Protein AF-A0AAD6DIN3-F1 (afdb_monomer)

Solvent-accessible surface area (backbone atoms only — not comparable to full-atom values): 12098 Å² total; per-residue (Å²): 135,83,83,85,80,75,77,81,73,78,89,67,77,74,79,76,33,77,61,34,48,48,52,54,51,52,50,54,52,52,51,53,49,54,56,60,67,65,32,68,68,67,54,38,67,78,37,58,67,52,51,73,79,40,43,71,62,51,51,50,50,52,51,51,50,52,52,49,51,53,52,51,53,50,52,54,49,52,49,51,39,57,80,62,43,42,52,60,55,38,38,52,48,52,50,54,52,50,53,52,48,51,52,46,66,75,47,45,96,77,50,73,79,78,79,56,78,89,78,53,51,73,68,54,53,52,47,62,66,45,47,61,60,53,50,53,53,48,54,53,48,52,54,52,49,52,54,49,51,54,50,50,54,50,51,52,51,49,53,52,52,51,51,55,50,51,53,52,51,49,54,49,49,53,50,52,50,52,50,50,53,49,51,53,52,51,50,52,52,50,52,52,53,50,49,57,50,51,50,51,51,52,51,50,52,52,52,54,63,66,73,75,120

pLDDT: mean 86.43, std 13.69, range [42.28, 98.19]

Structure (mmCIF, N/CA/C/O backbone):
data_AF-A0AAD6DIN3-F1
#
_entry.id   AF-A0AAD6DIN3-F1
#
loop_
_atom_site.group_PDB
_atom_site.id
_atom_site.type_symbol
_atom_site.label_atom_id
_atom_site.label_alt_id
_atom_site.label_comp_id
_atom_site.label_asym_id
_atom_site.label_entity_id
_atom_site.label_seq_id
_atom_site.pdbx_PDB_ins_code
_atom_site.Cartn_x
_atom_site.Cartn_y
_atom_site.Cartn_z
_atom_site.occupancy
_atom_site.B_iso_or_equiv
_atom_site.auth_seq_id
_atom_site.auth_comp_id
_atom_site.auth_asym_id
_atom_site.auth_atom_id
_atom_site.pdbx_PDB_model_num
ATOM 1 N N . MET A 1 1 ? -21.250 30.076 -0.824 1.00 47.88 1 MET A N 1
ATOM 2 C CA . MET A 1 1 ? -20.431 28.894 -1.167 1.00 47.88 1 MET A CA 1
ATOM 3 C C . MET A 1 1 ? -18.998 29.218 -0.786 1.00 47.88 1 MET A C 1
ATOM 5 O O . MET A 1 1 ? -18.505 30.220 -1.292 1.00 47.88 1 MET A O 1
ATOM 9 N N . PRO A 1 2 ? -18.367 28.502 0.155 1.00 47.53 2 PRO A N 1
ATOM 10 C CA . PRO A 1 2 ? -16.960 28.734 0.449 1.00 47.53 2 PRO A CA 1
ATOM 11 C C . PRO A 1 2 ? -16.092 28.162 -0.689 1.00 47.53 2 PRO A C 1
ATOM 13 O O . PRO A 1 2 ? -16.481 27.161 -1.296 1.00 47.53 2 PRO A O 1
ATOM 16 N N . PRO A 1 3 ? -14.952 28.793 -1.014 1.00 51.66 3 PRO A N 1
ATOM 17 C CA . PRO A 1 3 ? -14.042 28.292 -2.032 1.00 51.66 3 PRO A CA 1
ATOM 18 C C . PRO A 1 3 ? -13.372 27.001 -1.552 1.00 51.66 3 PRO A C 1
ATOM 20 O O . PRO A 1 3 ? -12.878 26.905 -0.429 1.00 51.66 3 PRO A O 1
ATOM 23 N N . ASN A 1 4 ? -13.399 26.003 -2.429 1.00 45.41 4 ASN A N 1
ATOM 24 C CA . ASN A 1 4 ? -12.832 24.680 -2.242 1.00 45.41 4 ASN A CA 1
ATOM 25 C C . ASN A 1 4 ? -11.297 24.781 -2.212 1.00 45.41 4 ASN A C 1
ATOM 27 O O . ASN A 1 4 ? -10.662 25.007 -3.241 1.00 45.41 4 ASN A O 1
ATOM 31 N N . ASN A 1 5 ? -10.710 24.667 -1.022 1.00 51.75 5 ASN A N 1
ATOM 32 C CA . ASN A 1 5 ? -9.267 24.608 -0.823 1.00 51.75 5 ASN A CA 1
ATOM 33 C C . ASN A 1 5 ? -8.816 23.159 -1.049 1.00 51.75 5 ASN A C 1
ATOM 35 O O . ASN A 1 5 ? -8.835 22.357 -0.118 1.00 51.75 5 ASN A O 1
ATOM 39 N N . HIS A 1 6 ? -8.459 22.802 -2.284 1.00 49.81 6 HIS A N 1
ATOM 40 C CA . HIS A 1 6 ? -7.705 21.573 -2.516 1.00 49.81 6 HIS A CA 1
ATOM 41 C C . HIS A 1 6 ? -6.264 21.811 -2.044 1.00 49.81 6 HIS A C 1
ATOM 43 O O . HIS A 1 6 ? -5.591 22.674 -2.612 1.00 49.81 6 HIS A O 1
ATOM 49 N N . PRO A 1 7 ? -5.772 21.106 -1.007 1.00 52.72 7 PRO A N 1
ATOM 50 C CA . PRO A 1 7 ? -4.361 21.163 -0.678 1.00 52.72 7 PRO A CA 1
ATOM 51 C C . PRO A 1 7 ? -3.577 20.630 -1.878 1.00 52.72 7 PRO A C 1
ATOM 53 O O . PRO A 1 7 ? -3.806 19.513 -2.336 1.00 52.72 7 PRO A O 1
ATOM 56 N N . ASN A 1 8 ? -2.680 21.471 -2.388 1.00 50.16 8 ASN A N 1
ATOM 57 C CA . ASN A 1 8 ? -1.661 21.126 -3.369 1.00 50.16 8 ASN A CA 1
ATOM 58 C C . ASN A 1 8 ? -0.921 19.881 -2.847 1.00 50.16 8 ASN A C 1
ATOM 60 O O . ASN A 1 8 ? -0.136 19.988 -1.902 1.00 50.16 8 ASN A O 1
ATOM 64 N N . GLN A 1 9 ? -1.218 18.696 -3.387 1.00 49.72 9 GLN A N 1
ATOM 65 C CA . GLN A 1 9 ? -0.413 17.516 -3.097 1.00 49.72 9 GLN A CA 1
ATOM 66 C C . GLN A 1 9 ? 0.957 17.752 -3.739 1.00 49.72 9 GLN A C 1
ATOM 68 O O . GLN A 1 9 ? 1.017 18.025 -4.940 1.00 49.72 9 GLN A O 1
ATOM 73 N N . PRO A 1 10 ? 2.061 17.707 -2.978 1.00 45.75 10 PRO A N 1
ATOM 74 C CA . PRO A 1 10 ? 3.373 17.716 -3.592 1.00 45.75 10 PRO A CA 1
ATOM 75 C C . PRO A 1 10 ? 3.478 16.456 -4.454 1.00 45.75 10 PRO A C 1
ATOM 77 O O . PRO A 1 10 ? 3.282 15.348 -3.961 1.00 45.75 10 PRO A O 1
ATOM 80 N N . SER A 1 11 ? 3.77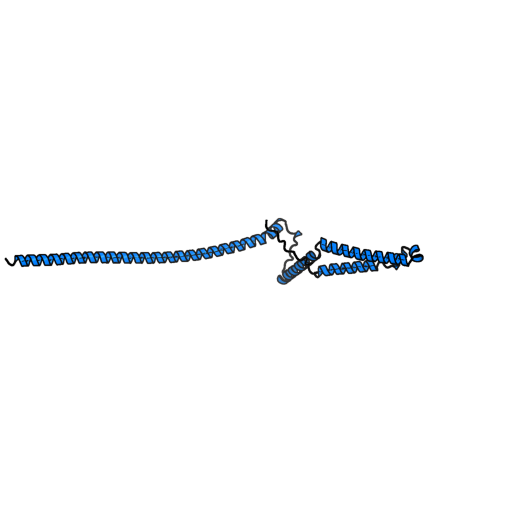4 16.629 -5.739 1.00 49.03 11 SER A N 1
ATOM 81 C CA . SER A 1 11 ? 4.183 15.555 -6.640 1.00 49.03 11 SER A CA 1
ATOM 82 C C . SER A 1 11 ? 5.550 15.037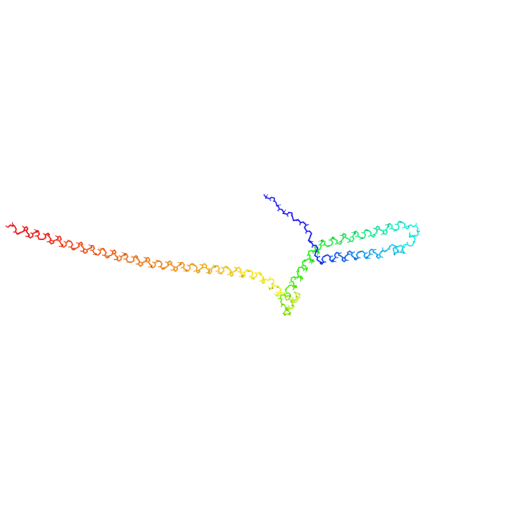 -6.184 1.00 49.03 11 SER A C 1
ATOM 84 O O . SER A 1 11 ? 6.590 15.370 -6.751 1.00 49.03 11 SER A O 1
ATOM 86 N N . THR A 1 12 ? 5.579 14.303 -5.077 1.00 55.78 12 THR A N 1
ATOM 87 C CA . THR A 1 12 ? 6.753 13.555 -4.648 1.00 55.78 12 THR A CA 1
ATOM 88 C C . THR A 1 12 ? 6.765 12.275 -5.450 1.00 55.78 12 THR A C 1
ATOM 90 O O . THR A 1 12 ? 6.093 11.314 -5.082 1.00 55.78 12 THR A O 1
ATOM 93 N N . THR A 1 13 ? 7.513 12.272 -6.551 1.00 61.12 13 THR A N 1
ATOM 94 C CA . THR A 1 13 ? 7.896 11.036 -7.229 1.00 61.12 13 THR A CA 1
ATOM 95 C C . THR A 1 13 ? 8.424 10.080 -6.154 1.00 61.12 13 THR A C 1
ATOM 97 O O . THR A 1 13 ? 9.342 10.467 -5.415 1.00 61.12 13 THR A O 1
ATOM 100 N N . PRO A 1 14 ? 7.816 8.896 -5.966 1.00 68.25 14 PRO A N 1
ATOM 101 C CA . PRO A 1 14 ? 8.237 7.991 -4.911 1.00 68.25 14 PRO A CA 1
ATOM 102 C C . PRO A 1 14 ? 9.714 7.633 -5.119 1.00 68.25 14 PRO A C 1
ATOM 104 O O . PRO A 1 14 ? 10.147 7.445 -6.260 1.00 68.25 14 PRO A O 1
ATOM 107 N N . PRO A 1 15 ? 10.520 7.564 -4.044 1.00 80.88 15 PRO A N 1
ATOM 108 C CA . PRO A 1 15 ? 11.928 7.226 -4.173 1.00 80.88 15 PRO A CA 1
ATOM 109 C C . PRO A 1 15 ? 12.072 5.855 -4.840 1.00 80.88 15 PRO A C 1
ATOM 111 O O . PRO A 1 15 ? 11.318 4.924 -4.548 1.00 80.88 15 PRO A O 1
ATOM 114 N N . LEU A 1 16 ? 13.050 5.729 -5.737 1.00 83.12 16 LEU A N 1
ATOM 115 C CA . LEU A 1 16 ? 13.319 4.479 -6.439 1.00 83.12 16 LEU A CA 1
ATOM 116 C C . LEU A 1 16 ? 13.711 3.380 -5.438 1.00 83.12 16 LEU A C 1
ATOM 118 O O . LEU A 1 16 ? 14.777 3.434 -4.824 1.00 83.12 16 LEU A O 1
ATOM 122 N N . GLY A 1 17 ? 12.865 2.358 -5.296 1.00 89.69 17 GLY A N 1
ATOM 123 C CA . GLY A 1 17 ? 13.198 1.152 -4.545 1.00 89.69 17 GLY A CA 1
ATOM 124 C C . GLY A 1 17 ? 14.234 0.286 -5.267 1.00 89.69 17 GLY A C 1
ATOM 125 O O . GLY A 1 17 ? 14.623 0.568 -6.409 1.00 89.69 17 GLY A O 1
ATOM 126 N N . PRO A 1 18 ? 14.707 -0.797 -4.629 1.00 92.50 18 PRO A N 1
ATOM 127 C CA . PRO A 1 18 ? 15.767 -1.634 -5.183 1.00 92.50 18 PRO A CA 1
ATOM 128 C C . PRO A 1 18 ? 15.348 -2.300 -6.499 1.00 92.50 18 PRO A C 1
ATOM 130 O O . PRO A 1 18 ? 16.156 -2.402 -7.426 1.00 92.50 18 PRO A O 1
ATOM 133 N N . ARG A 1 19 ? 14.082 -2.717 -6.621 1.00 92.81 19 ARG A N 1
ATOM 134 C CA . ARG A 1 19 ? 13.566 -3.325 -7.850 1.00 92.81 19 ARG A CA 1
ATOM 135 C C . ARG A 1 19 ? 13.339 -2.310 -8.966 1.00 92.81 19 ARG A C 1
ATOM 137 O O . ARG A 1 19 ? 13.740 -2.580 -10.096 1.00 92.81 19 ARG A O 1
ATOM 144 N N . ALA A 1 20 ? 12.773 -1.146 -8.649 1.00 93.56 20 ALA A N 1
ATOM 145 C CA . ALA A 1 20 ? 12.606 -0.052 -9.607 1.00 93.56 20 ALA A CA 1
ATOM 146 C C . ALA A 1 20 ? 13.969 0.428 -10.141 1.00 93.56 20 ALA A C 1
ATOM 148 O O . ALA A 1 20 ? 14.177 0.498 -11.348 1.00 93.56 20 ALA A O 1
ATOM 149 N N . SER A 1 21 ? 14.958 0.606 -9.261 1.00 94.12 21 SER A N 1
ATOM 150 C CA . SER A 1 21 ? 16.336 0.947 -9.651 1.00 94.12 21 SER A CA 1
ATOM 151 C C . SER A 1 21 ? 16.940 -0.073 -10.613 1.00 94.12 21 SER A C 1
ATOM 153 O O . SER A 1 21 ? 17.596 0.279 -11.593 1.00 94.12 21 SER A O 1
ATOM 155 N N . ARG A 1 22 ? 16.700 -1.363 -10.357 1.00 95.19 22 ARG A N 1
ATOM 156 C CA . ARG A 1 22 ? 17.193 -2.437 -11.219 1.00 95.19 22 ARG A CA 1
ATOM 157 C C . ARG A 1 22 ? 16.494 -2.462 -12.577 1.00 95.19 22 ARG A C 1
ATOM 159 O O . ARG A 1 22 ? 17.150 -2.788 -13.563 1.00 95.19 22 ARG A O 1
ATOM 166 N N . LEU A 1 23 ? 15.208 -2.114 -12.646 1.00 95.19 23 LEU A N 1
ATOM 167 C CA . LEU A 1 23 ? 14.487 -1.973 -13.912 1.00 95.19 23 LEU A CA 1
ATOM 168 C C . LEU A 1 23 ? 15.134 -0.893 -14.790 1.00 95.19 23 LEU A C 1
ATOM 170 O O . LEU A 1 23 ? 15.503 -1.191 -15.926 1.00 95.19 23 LEU A O 1
ATOM 174 N N . HIS A 1 24 ? 15.353 0.307 -14.239 1.00 94.56 24 HIS A N 1
ATOM 175 C CA . HIS A 1 24 ? 16.025 1.404 -14.949 1.00 94.56 24 HIS A CA 1
ATOM 176 C C . HIS A 1 24 ? 17.431 0.988 -15.401 1.00 94.56 24 HIS A C 1
ATOM 178 O O . HIS A 1 24 ? 17.782 1.127 -16.570 1.00 94.56 24 HIS A O 1
ATOM 184 N N . GLN A 1 25 ? 18.212 0.370 -14.509 1.00 96.12 25 GLN A N 1
ATOM 185 C CA . GLN A 1 25 ? 19.564 -0.089 -14.831 1.00 96.12 25 GLN A CA 1
ATOM 186 C C . GLN A 1 25 ? 19.587 -1.099 -15.990 1.00 96.12 25 GLN A C 1
ATOM 188 O O . GLN A 1 25 ? 20.438 -1.014 -16.878 1.00 96.12 25 GLN A O 1
ATOM 193 N N . VAL A 1 26 ? 18.685 -2.084 -15.984 1.00 97.25 26 VAL A N 1
ATOM 194 C CA . VAL A 1 26 ? 18.614 -3.096 -17.048 1.00 97.25 26 VAL A CA 1
ATOM 195 C C . VAL A 1 26 ? 18.201 -2.456 -18.371 1.00 97.25 26 VAL A C 1
ATOM 197 O O . VAL A 1 26 ? 18.774 -2.800 -19.407 1.00 97.25 26 VAL A O 1
ATOM 200 N N . PHE A 1 27 ? 17.260 -1.512 -18.341 1.00 96.44 27 PHE A N 1
ATOM 201 C CA . PHE A 1 27 ? 16.837 -0.773 -19.525 1.00 96.44 27 PHE A CA 1
ATOM 202 C C . PHE A 1 27 ? 17.988 0.039 -20.133 1.00 96.44 27 PHE A C 1
ATOM 204 O O . PHE A 1 27 ? 18.299 -0.130 -21.313 1.00 96.44 27 PHE A O 1
ATOM 211 N N . GLU A 1 28 ? 18.691 0.840 -19.329 1.00 95.94 28 GLU A N 1
ATOM 212 C CA . GLU A 1 28 ? 19.841 1.628 -19.785 1.00 95.94 28 GLU A CA 1
ATOM 213 C C . GLU A 1 28 ? 20.939 0.745 -20.389 1.00 95.94 28 GLU A C 1
ATOM 215 O O . GLU A 1 28 ? 21.474 1.037 -21.462 1.00 95.94 28 GLU A O 1
ATOM 220 N N . GLN A 1 29 ? 21.256 -0.376 -19.733 1.00 96.81 29 GLN A N 1
ATOM 221 C CA . GLN A 1 29 ? 22.249 -1.326 -20.232 1.00 96.81 29 GLN A CA 1
ATOM 222 C C . GLN A 1 29 ? 21.817 -1.971 -21.553 1.00 96.81 29 GLN A C 1
ATOM 224 O O . GLN A 1 29 ? 22.641 -2.130 -22.459 1.00 96.81 29 GLN A O 1
ATOM 229 N N . ALA A 1 30 ? 20.541 -2.341 -21.681 1.00 96.94 30 ALA A N 1
ATOM 230 C CA . ALA A 1 30 ? 19.996 -2.911 -22.906 1.00 96.94 30 ALA A CA 1
ATOM 231 C C . ALA A 1 30 ? 20.015 -1.893 -24.056 1.00 96.94 30 ALA A C 1
ATOM 233 O O . ALA A 1 30 ? 20.461 -2.225 -25.157 1.00 96.94 30 ALA A O 1
ATOM 234 N N . LEU A 1 31 ? 19.614 -0.646 -23.796 1.00 95.44 31 LEU A N 1
ATOM 235 C CA . LEU A 1 31 ? 19.635 0.437 -24.777 1.00 95.44 31 LEU A CA 1
ATOM 236 C C . LEU A 1 31 ? 21.065 0.727 -25.247 1.00 95.44 31 LEU A C 1
ATOM 238 O O . LEU A 1 31 ? 21.339 0.706 -26.449 1.00 95.44 31 LEU A O 1
ATOM 242 N N . ALA A 1 32 ? 22.008 0.883 -24.315 1.00 93.94 32 ALA A N 1
ATOM 243 C CA . ALA A 1 32 ? 23.417 1.102 -24.634 1.00 93.94 32 ALA A CA 1
ATOM 244 C C . ALA A 1 32 ? 24.005 -0.046 -25.471 1.00 93.94 32 ALA A C 1
ATOM 246 O O . ALA A 1 32 ? 24.776 0.180 -26.409 1.00 93.94 32 ALA A O 1
ATOM 247 N N . ARG A 1 33 ? 23.627 -1.296 -25.172 1.00 95.00 33 ARG A N 1
ATOM 248 C CA . ARG A 1 33 ? 24.076 -2.466 -25.936 1.00 95.00 33 ARG A CA 1
ATOM 249 C C . ARG A 1 33 ? 23.507 -2.484 -27.354 1.00 95.00 33 ARG A C 1
ATOM 251 O O . ARG A 1 33 ? 24.249 -2.799 -28.284 1.00 95.00 33 ARG A O 1
ATOM 258 N N . THR A 1 34 ? 22.240 -2.116 -27.519 1.00 92.50 34 THR A N 1
ATOM 259 C CA . THR A 1 34 ? 21.576 -2.006 -28.826 1.00 92.50 34 THR A CA 1
ATOM 260 C C . THR A 1 34 ? 22.229 -0.928 -29.689 1.00 92.50 34 THR A C 1
ATOM 262 O O . THR A 1 34 ? 22.605 -1.197 -30.831 1.00 92.50 34 THR A O 1
ATOM 265 N N . LEU A 1 35 ? 22.470 0.259 -29.127 1.00 91.25 35 LEU A N 1
ATOM 266 C CA . LEU A 1 35 ? 23.153 1.351 -29.829 1.00 91.25 35 LEU A CA 1
ATOM 267 C C . LEU A 1 35 ? 24.586 0.967 -30.219 1.00 91.25 35 LEU A C 1
ATOM 269 O O . LEU A 1 35 ? 25.026 1.244 -31.333 1.00 91.25 35 LEU A O 1
ATOM 273 N N . LYS A 1 36 ? 25.303 0.252 -29.342 1.00 89.56 36 LYS A N 1
ATOM 274 C CA . LYS A 1 36 ? 26.655 -0.248 -29.632 1.00 89.56 36 LYS A CA 1
ATOM 275 C C . LYS A 1 36 ? 26.678 -1.296 -30.749 1.00 89.56 36 LYS A C 1
ATOM 277 O O . LYS A 1 36 ? 27.634 -1.334 -31.523 1.00 89.56 36 LYS A O 1
ATOM 282 N N . ALA A 1 37 ? 25.660 -2.154 -30.835 1.00 89.00 37 ALA A N 1
ATOM 283 C CA . ALA A 1 37 ? 25.541 -3.144 -31.906 1.00 89.00 37 ALA A CA 1
ATOM 284 C C . ALA A 1 37 ? 25.337 -2.477 -33.280 1.00 89.00 37 ALA A C 1
ATOM 286 O O . ALA A 1 37 ? 25.881 -2.948 -34.287 1.00 89.00 37 ALA A O 1
ATOM 287 N N . ASN A 1 38 ? 24.640 -1.337 -33.311 1.00 86.88 38 ASN A N 1
ATOM 288 C CA . ASN A 1 38 ? 24.513 -0.479 -34.487 1.00 86.88 38 ASN A CA 1
ATOM 289 C C . ASN A 1 38 ? 25.766 0.393 -34.700 1.00 86.88 38 ASN A C 1
ATOM 291 O O . ASN A 1 38 ? 25.717 1.626 -34.679 1.00 86.88 38 ASN A O 1
ATOM 295 N N . SER A 1 39 ? 26.920 -0.254 -34.879 1.00 87.81 39 SER A N 1
ATOM 296 C CA . SER A 1 39 ? 28.174 0.439 -35.180 1.00 87.81 39 SER A CA 1
ATOM 297 C C . SER A 1 39 ? 28.144 1.068 -36.575 1.00 87.81 39 SER A C 1
ATOM 299 O O . SER A 1 39 ? 27.558 0.512 -37.505 1.00 87.81 39 SER A O 1
ATOM 301 N N . TYR A 1 40 ? 28.849 2.189 -36.753 1.00 88.69 40 TYR A N 1
ATOM 302 C CA . TYR A 1 40 ? 28.961 2.839 -38.062 1.00 88.69 40 TYR A CA 1
ATOM 303 C C . TYR A 1 40 ? 29.503 1.893 -39.149 1.00 88.69 40 TYR A C 1
ATOM 305 O O . TYR A 1 40 ? 29.053 1.949 -40.286 1.00 88.69 40 TYR A O 1
ATOM 313 N N . SER A 1 41 ? 30.407 0.969 -38.800 1.00 88.56 41 SER A N 1
ATOM 314 C CA . SER A 1 41 ? 30.929 -0.045 -39.730 1.00 88.56 41 SER A CA 1
ATOM 315 C C . SER A 1 41 ? 29.827 -0.978 -40.255 1.00 88.56 41 SER A C 1
ATOM 317 O O . SER A 1 41 ? 29.730 -1.214 -41.460 1.00 88.56 41 SER A O 1
ATOM 319 N N . ASN A 1 42 ? 28.950 -1.453 -39.361 1.00 87.62 42 ASN A N 1
ATOM 320 C CA . ASN A 1 42 ? 27.803 -2.289 -39.729 1.00 87.62 42 ASN A CA 1
ATOM 321 C C . ASN A 1 42 ? 26.767 -1.504 -40.543 1.00 87.62 42 ASN A C 1
ATOM 323 O O . ASN A 1 42 ? 26.143 -2.056 -41.440 1.00 87.62 42 ASN A O 1
ATOM 327 N N . PHE A 1 43 ? 26.588 -0.216 -40.248 1.00 89.00 43 PHE A N 1
ATOM 328 C CA . PHE A 1 43 ? 25.667 0.642 -40.986 1.00 89.00 43 PHE A CA 1
ATOM 329 C C . PHE A 1 43 ? 26.192 0.966 -42.394 1.00 89.00 43 PHE A C 1
ATOM 331 O O . PHE A 1 43 ? 25.471 0.837 -43.380 1.00 89.00 43 PHE A O 1
ATOM 338 N N . ALA A 1 44 ? 27.468 1.335 -42.512 1.00 90.44 44 ALA A N 1
ATOM 339 C CA . ALA A 1 44 ? 28.093 1.701 -43.778 1.00 90.44 44 ALA A CA 1
ATOM 340 C C . ALA A 1 44 ? 28.234 0.513 -44.744 1.00 90.44 44 ALA A C 1
ATOM 342 O O . ALA A 1 44 ? 28.162 0.709 -45.957 1.00 90.44 44 ALA A O 1
ATOM 343 N N . SER A 1 45 ? 28.389 -0.717 -44.239 1.00 90.75 45 SER A N 1
ATOM 344 C CA . SER A 1 45 ? 28.457 -1.920 -45.082 1.00 90.75 45 SER A CA 1
ATOM 345 C C . SER A 1 45 ? 27.145 -2.202 -45.829 1.00 90.75 45 SER A C 1
ATOM 347 O O . SER A 1 45 ? 27.183 -2.694 -46.957 1.00 90.75 45 SER A O 1
ATOM 349 N N . CYS A 1 46 ? 26.001 -1.811 -45.260 1.00 90.19 46 CYS A N 1
ATOM 350 C CA . CYS A 1 46 ? 24.687 -1.881 -45.906 1.00 90.19 46 CYS A CA 1
ATOM 351 C C . CYS A 1 46 ? 24.484 -0.799 -46.984 1.00 90.19 46 CYS A C 1
ATOM 353 O O . CYS A 1 46 ? 23.626 -0.951 -47.852 1.00 90.19 46 CYS A O 1
ATOM 355 N N . PHE A 1 47 ? 25.284 0.275 -46.965 1.00 91.00 47 PHE A N 1
ATOM 356 C CA . PHE A 1 47 ? 25.200 1.402 -47.902 1.00 91.00 47 PHE A CA 1
ATOM 357 C C . PHE A 1 47 ? 26.556 1.680 -48.581 1.00 91.00 47 PHE A C 1
ATOM 359 O O . PHE A 1 47 ? 27.142 2.753 -48.397 1.00 91.00 47 PHE A O 1
ATOM 366 N N . PRO A 1 48 ? 27.063 0.754 -49.420 1.00 89.94 48 PRO A N 1
ATOM 367 C CA . PRO A 1 48 ? 28.419 0.836 -49.967 1.00 89.94 48 PRO A CA 1
ATOM 368 C C . PRO A 1 48 ? 28.639 2.032 -50.908 1.00 89.94 48 PRO A C 1
ATOM 370 O O . PRO A 1 48 ? 29.731 2.600 -50.940 1.00 89.94 48 PRO A O 1
ATOM 373 N N . THR A 1 49 ? 27.617 2.444 -51.667 1.00 90.44 49 THR A N 1
ATOM 374 C CA . THR A 1 49 ? 27.717 3.575 -52.607 1.00 90.44 49 THR A CA 1
ATOM 375 C C . THR A 1 49 ? 27.784 4.925 -51.870 1.00 90.44 49 THR A C 1
ATOM 377 O O . THR A 1 49 ? 28.747 5.664 -52.093 1.00 90.44 49 THR A O 1
ATOM 380 N N . PRO A 1 50 ? 26.866 5.254 -50.932 1.00 88.75 50 PRO A N 1
ATOM 381 C CA . PRO A 1 50 ? 27.001 6.450 -50.093 1.00 88.75 50 PRO A CA 1
ATOM 382 C C . PRO A 1 50 ? 28.268 6.464 -49.233 1.00 88.75 50 PRO A C 1
ATOM 384 O O . PRO A 1 50 ? 28.895 7.512 -49.107 1.00 88.75 50 PRO A O 1
ATOM 387 N N . ALA A 1 51 ? 28.689 5.314 -48.696 1.00 89.31 51 ALA A N 1
ATOM 388 C CA . ALA A 1 51 ? 29.893 5.220 -47.869 1.00 89.31 51 ALA A CA 1
ATOM 389 C C . ALA A 1 51 ? 31.174 5.616 -48.627 1.00 89.31 51 ALA A C 1
ATOM 391 O O . ALA A 1 51 ? 32.110 6.135 -48.022 1.00 89.31 51 ALA A O 1
ATOM 392 N N . ARG A 1 52 ? 31.217 5.404 -49.950 1.00 89.12 52 ARG A N 1
ATOM 393 C CA . ARG A 1 52 ? 32.351 5.797 -50.804 1.00 89.12 52 ARG A CA 1
ATOM 394 C C . ARG A 1 52 ? 32.303 7.255 -51.241 1.00 89.12 52 ARG A C 1
ATOM 396 O O . ARG A 1 52 ? 33.342 7.905 -51.285 1.00 89.12 52 ARG A O 1
ATOM 403 N N . HIS A 1 53 ? 31.123 7.750 -51.608 1.00 89.75 53 HIS A N 1
ATOM 404 C CA . HIS A 1 53 ? 30.996 9.059 -52.253 1.00 89.75 53 HIS A CA 1
ATOM 405 C C . HIS A 1 53 ? 30.684 10.196 -51.279 1.00 89.75 53 HIS A C 1
ATOM 407 O O . HIS A 1 53 ? 31.056 11.335 -51.547 1.00 89.75 53 HIS A O 1
ATOM 413 N N . VAL A 1 54 ? 30.017 9.907 -50.156 1.00 91.19 54 VAL A N 1
ATOM 414 C CA . VAL A 1 54 ? 29.588 10.920 -49.180 1.00 91.19 54 VAL A CA 1
ATOM 415 C C . VAL A 1 54 ? 29.688 10.398 -47.728 1.00 91.19 54 VAL A C 1
ATOM 417 O O . VAL A 1 54 ? 28.688 10.368 -47.004 1.00 91.19 54 VAL A O 1
ATOM 420 N N . PRO A 1 55 ? 30.886 9.995 -47.252 1.00 89.31 55 PRO A N 1
ATOM 421 C CA . PRO A 1 55 ? 31.050 9.387 -45.927 1.00 89.31 55 PRO A CA 1
ATOM 422 C C . PRO A 1 55 ? 30.648 10.324 -44.778 1.00 89.31 55 PRO A C 1
ATOM 424 O O . PRO A 1 55 ? 30.021 9.882 -43.822 1.00 89.31 55 PRO A O 1
ATOM 427 N N . ALA A 1 56 ? 30.935 11.625 -44.889 1.00 89.94 56 ALA A N 1
ATOM 428 C CA . ALA A 1 56 ? 30.612 12.599 -43.845 1.00 89.94 56 ALA A CA 1
ATOM 429 C C . ALA A 1 56 ? 29.094 12.772 -43.643 1.00 89.94 56 ALA A C 1
ATOM 431 O O . ALA A 1 56 ? 28.614 12.840 -42.513 1.00 89.94 56 ALA A O 1
ATOM 432 N N . SER A 1 57 ? 28.313 12.810 -44.729 1.00 91.06 57 SER A N 1
ATOM 433 C CA . SER A 1 57 ? 26.851 12.896 -44.631 1.00 91.06 57 SER A CA 1
ATOM 434 C C . SER A 1 57 ? 26.246 11.600 -44.099 1.00 91.06 57 SER A C 1
ATOM 436 O O . SER A 1 57 ? 25.319 11.660 -43.296 1.00 91.06 57 SER A O 1
ATOM 438 N N . LEU A 1 58 ? 26.781 10.439 -44.495 1.00 91.56 58 LEU A N 1
ATOM 439 C CA . LEU A 1 58 ? 26.321 9.144 -43.992 1.00 91.56 58 LEU A CA 1
ATOM 440 C C . LEU A 1 58 ? 26.594 8.989 -42.489 1.00 91.56 58 LEU A C 1
ATOM 442 O O . LEU A 1 58 ? 25.724 8.529 -41.751 1.00 91.56 58 LEU A O 1
ATOM 446 N N . GLU A 1 59 ? 27.771 9.414 -42.025 1.00 91.31 59 GLU A N 1
ATOM 447 C CA . GLU A 1 59 ? 28.116 9.421 -40.602 1.00 91.31 59 GLU A CA 1
ATOM 448 C C . GLU A 1 59 ? 27.201 10.354 -39.801 1.00 91.31 59 GLU A C 1
ATOM 450 O O . GLU A 1 59 ? 26.721 9.977 -38.731 1.00 91.31 59 GLU A O 1
ATOM 455 N N . ASN A 1 60 ? 26.886 11.536 -40.339 1.00 93.12 60 ASN A N 1
ATOM 456 C CA . ASN A 1 60 ? 25.938 12.452 -39.710 1.00 93.12 60 ASN A CA 1
ATOM 457 C C . ASN A 1 60 ? 24.534 11.843 -39.596 1.00 93.12 60 ASN A C 1
ATOM 459 O O . ASN A 1 60 ? 23.923 11.945 -38.534 1.00 93.12 60 ASN A O 1
ATOM 463 N N . VAL A 1 61 ? 24.039 11.174 -40.643 1.00 93.25 61 VAL A N 1
ATOM 464 C CA . VAL A 1 61 ? 22.739 10.480 -40.611 1.00 93.25 61 VAL A CA 1
ATOM 465 C C . VAL A 1 61 ? 22.742 9.363 -39.567 1.00 93.25 61 VAL A C 1
ATOM 467 O O . VAL A 1 61 ? 21.813 9.277 -38.770 1.00 93.25 61 VAL A O 1
ATOM 470 N N . TRP A 1 62 ? 23.796 8.544 -39.518 1.00 93.44 62 TRP A N 1
ATOM 471 C CA . TRP A 1 62 ? 23.930 7.482 -38.517 1.00 93.44 62 TRP A CA 1
ATOM 472 C C . TRP A 1 62 ? 23.934 8.036 -37.083 1.00 93.44 62 TRP A C 1
ATOM 474 O O . TRP A 1 62 ? 23.209 7.528 -36.226 1.00 93.44 62 TRP A O 1
ATOM 484 N N . ARG A 1 63 ? 24.689 9.114 -36.820 1.00 93.38 63 ARG A N 1
ATOM 485 C CA . ARG A 1 63 ? 24.704 9.774 -35.502 1.00 93.38 63 ARG A CA 1
ATOM 486 C C . ARG A 1 63 ? 23.334 10.333 -35.131 1.00 93.38 63 ARG A C 1
ATOM 488 O O . ARG A 1 63 ? 22.901 10.138 -34.001 1.00 93.38 63 ARG A O 1
ATOM 495 N N . GLN A 1 64 ? 22.655 11.003 -36.062 1.00 94.56 64 GLN A N 1
ATOM 496 C CA . GLN A 1 64 ? 21.318 11.557 -35.830 1.00 94.56 64 GLN A CA 1
ATOM 497 C C . GLN A 1 64 ? 20.290 10.459 -35.551 1.00 94.56 64 GLN A C 1
ATOM 499 O O . GLN A 1 64 ? 19.491 10.603 -34.631 1.00 94.56 64 GLN A O 1
ATOM 504 N N . LEU A 1 65 ? 20.341 9.353 -36.297 1.00 93.12 65 LEU A N 1
ATOM 505 C CA . LEU A 1 65 ? 19.474 8.199 -36.086 1.00 93.12 65 LEU A CA 1
ATOM 506 C C . LEU A 1 65 ? 19.690 7.591 -34.696 1.00 93.12 65 LEU A C 1
ATOM 508 O O . LEU A 1 65 ? 18.724 7.400 -33.965 1.00 93.12 65 LEU A O 1
ATOM 512 N N . ASN A 1 66 ? 20.943 7.327 -34.312 1.00 93.38 66 ASN A N 1
ATOM 513 C CA . ASN A 1 66 ? 21.248 6.761 -32.998 1.00 93.38 66 ASN A CA 1
ATOM 514 C C . ASN A 1 66 ? 20.868 7.715 -31.858 1.00 93.38 66 ASN A C 1
ATOM 516 O O . ASN A 1 66 ? 20.297 7.265 -30.871 1.00 93.38 66 ASN A O 1
ATOM 520 N N . ALA A 1 67 ? 21.125 9.018 -32.009 1.00 94.12 67 ALA A N 1
ATOM 521 C CA . ALA A 1 67 ? 20.738 10.019 -31.018 1.00 94.12 67 ALA A CA 1
ATOM 522 C C . ALA A 1 67 ? 19.213 10.102 -30.857 1.00 94.12 67 ALA A C 1
ATOM 524 O O . ALA A 1 67 ? 18.718 10.116 -29.735 1.00 94.12 67 ALA A O 1
ATOM 525 N N . LYS A 1 68 ? 18.462 10.104 -31.966 1.00 95.31 68 LYS A N 1
ATOM 526 C CA . LYS A 1 68 ? 16.995 10.129 -31.918 1.00 95.31 68 LYS A CA 1
ATOM 527 C C . LYS A 1 68 ? 16.408 8.841 -31.367 1.00 95.31 68 LYS A C 1
ATOM 529 O O . LYS A 1 68 ? 15.479 8.906 -30.577 1.00 95.31 68 LYS A O 1
ATOM 534 N N . LEU A 1 69 ? 16.969 7.689 -31.727 1.00 94.50 69 LEU A N 1
ATOM 535 C CA . LEU A 1 69 ? 16.558 6.412 -31.155 1.00 94.50 69 LEU A CA 1
ATOM 536 C C . LEU A 1 69 ? 16.787 6.381 -29.639 1.00 94.50 69 LEU A C 1
ATOM 538 O O . LEU A 1 69 ? 15.912 5.929 -28.912 1.00 94.50 69 LEU A O 1
ATOM 542 N N . GLU A 1 70 ? 17.938 6.864 -29.165 1.00 95.56 70 GLU A N 1
ATOM 543 C CA . GLU A 1 70 ? 18.237 6.941 -27.733 1.00 95.56 70 GLU A CA 1
ATOM 544 C C . GLU A 1 70 ? 17.269 7.871 -26.994 1.00 95.56 70 GLU A C 1
ATOM 546 O O . GLU A 1 70 ? 16.716 7.489 -25.965 1.00 95.56 70 GLU A O 1
ATOM 551 N N . GLU A 1 71 ? 17.060 9.077 -27.525 1.00 96.44 71 GLU A N 1
ATOM 552 C CA . GLU A 1 71 ? 16.170 10.089 -26.952 1.00 96.44 71 GLU A CA 1
ATOM 553 C C . GLU A 1 71 ? 14.723 9.589 -26.892 1.00 96.44 71 GLU A C 1
ATOM 555 O O . GLU A 1 71 ? 14.121 9.596 -25.821 1.00 96.44 71 GLU A O 1
ATOM 560 N N . SER A 1 72 ? 14.192 9.088 -28.012 1.00 96.38 72 SER A N 1
ATOM 561 C CA . SER A 1 72 ? 12.834 8.547 -28.074 1.00 96.38 72 SER A CA 1
ATOM 562 C C . SER A 1 72 ? 12.671 7.329 -27.172 1.00 96.38 72 SER A C 1
ATOM 564 O O . SER A 1 72 ? 11.710 7.268 -26.422 1.00 96.38 72 SER A O 1
ATOM 566 N N . ALA A 1 73 ? 13.615 6.382 -27.170 1.00 95.50 73 ALA A N 1
ATOM 567 C CA . ALA A 1 73 ? 13.500 5.200 -26.318 1.00 95.50 73 ALA A CA 1
ATOM 568 C C . ALA A 1 73 ? 13.473 5.555 -24.824 1.00 95.50 73 ALA A C 1
ATOM 570 O O . ALA A 1 73 ? 12.711 4.949 -24.076 1.00 95.50 73 ALA A O 1
ATOM 571 N N . LYS A 1 74 ? 14.284 6.527 -24.384 1.00 95.94 74 LYS A N 1
ATOM 572 C CA . LYS A 1 74 ? 14.264 6.996 -22.991 1.00 95.94 74 LYS A CA 1
ATOM 573 C C . LYS A 1 74 ? 12.967 7.726 -22.657 1.00 95.94 74 LYS A C 1
ATOM 575 O O . LYS A 1 74 ? 12.401 7.452 -21.610 1.00 95.94 74 LYS A O 1
ATOM 580 N N . ALA A 1 75 ? 12.497 8.610 -23.536 1.00 96.69 75 ALA A N 1
ATOM 581 C CA . ALA A 1 75 ? 11.255 9.348 -23.317 1.00 96.69 75 ALA A CA 1
ATOM 582 C C . ALA A 1 75 ? 10.049 8.404 -23.184 1.00 96.69 75 ALA A C 1
ATOM 584 O O . ALA A 1 75 ? 9.324 8.483 -22.201 1.00 96.69 75 ALA A O 1
ATOM 585 N N . GLU A 1 76 ? 9.904 7.458 -24.113 1.00 97.00 76 GLU A N 1
ATOM 586 C CA . GLU A 1 76 ? 8.820 6.466 -24.091 1.00 97.00 76 GLU A CA 1
ATOM 587 C C . GLU A 1 76 ? 8.916 5.542 -22.870 1.00 97.00 76 GLU A C 1
ATOM 589 O O . GLU A 1 76 ? 7.906 5.146 -22.298 1.00 97.00 76 GLU A O 1
ATOM 594 N N . PHE A 1 77 ? 10.133 5.183 -22.445 1.00 96.62 77 PHE A N 1
ATOM 595 C CA . PHE A 1 77 ? 10.317 4.382 -21.237 1.00 96.62 77 PHE A CA 1
ATOM 596 C C . PHE A 1 77 ? 9.842 5.123 -19.986 1.00 96.62 77 PHE A C 1
ATOM 598 O O . PHE A 1 77 ? 9.093 4.544 -19.203 1.00 96.62 77 PHE A O 1
ATOM 605 N N . GLU A 1 78 ? 10.247 6.382 -19.809 1.00 95.12 78 GLU A N 1
ATOM 606 C CA . GLU A 1 78 ? 9.808 7.188 -18.666 1.00 95.12 78 GLU A CA 1
ATOM 607 C C . GLU A 1 78 ? 8.291 7.422 -18.701 1.00 95.12 78 GLU A C 1
ATOM 609 O O . GLU A 1 78 ? 7.634 7.265 -17.675 1.00 95.12 78 GLU A O 1
ATOM 614 N N . GLU A 1 79 ? 7.714 7.678 -19.880 1.00 96.44 79 GLU A N 1
ATOM 615 C CA . GLU A 1 79 ? 6.261 7.796 -20.050 1.00 96.44 79 GLU A CA 1
ATOM 616 C C . GLU A 1 79 ? 5.534 6.513 -19.629 1.00 96.44 79 GLU A C 1
ATOM 618 O O . GLU A 1 79 ? 4.589 6.573 -18.850 1.00 96.44 79 GLU A O 1
ATOM 623 N N . ILE A 1 80 ? 5.998 5.336 -20.062 1.00 95.88 80 ILE A N 1
ATOM 624 C CA . ILE A 1 80 ? 5.395 4.052 -19.667 1.00 95.88 80 ILE A CA 1
ATOM 625 C C . ILE A 1 80 ? 5.543 3.805 -18.161 1.00 95.88 80 ILE A C 1
ATOM 627 O O . ILE A 1 80 ? 4.629 3.268 -17.529 1.00 95.88 80 ILE A O 1
ATOM 631 N N . VAL A 1 81 ? 6.698 4.142 -17.581 1.00 94.88 81 VAL A N 1
ATOM 632 C CA . VAL A 1 81 ? 6.953 3.986 -16.141 1.00 94.88 81 VAL A CA 1
ATOM 633 C C . VAL A 1 81 ? 6.007 4.867 -15.325 1.00 94.88 81 VAL A C 1
ATOM 635 O O . VAL A 1 81 ? 5.496 4.401 -14.304 1.00 94.88 81 VAL A O 1
ATOM 638 N N . GLU A 1 82 ? 5.742 6.089 -15.787 1.00 93.81 82 GLU A N 1
ATOM 639 C CA . GLU A 1 82 ? 4.796 7.020 -15.173 1.00 93.81 82 GLU A CA 1
ATOM 640 C C . GLU A 1 82 ? 3.338 6.577 -15.383 1.00 93.81 82 GLU A C 1
ATOM 642 O O . GLU A 1 82 ? 2.606 6.419 -14.410 1.00 93.81 82 GLU A O 1
ATOM 647 N N . GLU A 1 83 ? 2.928 6.274 -16.619 1.00 95.38 83 GLU A N 1
ATOM 648 C CA . GLU A 1 83 ? 1.557 5.872 -16.984 1.00 95.38 83 GLU A CA 1
ATOM 649 C C . GLU A 1 83 ? 1.103 4.591 -16.263 1.00 95.38 83 GLU A C 1
ATOM 651 O O . GLU A 1 83 ? -0.088 4.360 -16.045 1.00 95.38 83 GLU A O 1
ATOM 656 N N . ARG A 1 84 ? 2.048 3.709 -15.927 1.00 94.56 84 ARG A N 1
ATOM 657 C CA . ARG A 1 84 ? 1.785 2.448 -15.218 1.00 94.56 84 ARG A CA 1
ATOM 658 C C . ARG A 1 84 ? 2.082 2.523 -13.726 1.00 94.56 84 ARG A C 1
ATOM 660 O O . ARG A 1 84 ? 2.027 1.477 -13.085 1.00 94.56 84 ARG A O 1
ATOM 667 N N . GLU A 1 85 ? 2.467 3.691 -13.206 1.00 93.31 85 GLU A N 1
ATOM 668 C CA . GLU A 1 85 ? 2.867 3.881 -11.805 1.00 93.31 85 GLU A CA 1
ATOM 669 C C . GLU A 1 85 ? 3.876 2.804 -11.350 1.00 93.31 85 GLU A C 1
ATOM 671 O O . GLU A 1 85 ? 3.851 2.284 -10.231 1.00 93.31 85 GLU A O 1
ATOM 676 N N . ALA A 1 86 ? 4.782 2.413 -12.255 1.00 94.12 86 ALA A N 1
ATOM 677 C CA . ALA A 1 86 ? 5.566 1.192 -12.100 1.00 94.12 86 ALA A CA 1
ATOM 678 C C . ALA A 1 86 ? 6.490 1.261 -10.878 1.00 94.12 86 ALA A C 1
ATOM 680 O O . ALA A 1 86 ? 6.705 0.255 -10.203 1.00 94.12 86 ALA A O 1
ATOM 681 N N . VAL A 1 87 ? 7.013 2.448 -10.558 1.00 93.62 87 VAL A N 1
ATOM 682 C CA . VAL A 1 87 ? 7.845 2.661 -9.366 1.00 93.62 87 VAL A CA 1
ATOM 683 C C . VAL A 1 87 ? 7.054 2.373 -8.092 1.00 93.62 87 VAL A C 1
ATOM 685 O O . VAL A 1 87 ? 7.556 1.668 -7.217 1.00 93.62 87 VAL A O 1
ATOM 688 N N . GLU A 1 88 ? 5.815 2.856 -7.995 1.00 92.75 88 GLU A N 1
ATOM 689 C CA . GLU A 1 88 ? 4.961 2.629 -6.828 1.00 92.75 88 GLU A CA 1
ATOM 690 C C . GLU A 1 88 ? 4.659 1.140 -6.655 1.00 92.75 88 GLU A C 1
ATOM 692 O O . GLU A 1 88 ? 4.911 0.573 -5.592 1.00 92.75 88 GLU A O 1
ATOM 697 N N . HIS A 1 89 ? 4.212 0.473 -7.719 1.00 94.69 89 HIS A N 1
ATOM 698 C CA . HIS A 1 89 ? 3.884 -0.949 -7.664 1.00 94.69 89 HIS A CA 1
ATOM 699 C C . HIS A 1 89 ? 5.094 -1.839 -7.356 1.00 94.69 89 HIS A C 1
ATOM 701 O O . HIS A 1 89 ? 4.971 -2.824 -6.625 1.00 94.69 89 HIS A O 1
ATOM 707 N N . LEU A 1 90 ? 6.279 -1.513 -7.883 1.00 94.62 90 LEU A N 1
ATOM 708 C CA . LEU A 1 90 ? 7.502 -2.262 -7.581 1.00 94.62 90 LEU A CA 1
ATOM 709 C C . LEU A 1 90 ? 7.964 -2.033 -6.137 1.00 94.62 90 LEU A C 1
ATOM 711 O O . LEU A 1 90 ? 8.430 -2.980 -5.502 1.00 94.62 90 LEU A O 1
ATOM 715 N N . ASN A 1 91 ? 7.801 -0.818 -5.612 1.00 93.81 91 ASN A N 1
ATOM 716 C CA . ASN A 1 91 ? 8.093 -0.504 -4.216 1.00 93.81 91 ASN A CA 1
ATOM 717 C C . ASN A 1 91 ? 7.129 -1.226 -3.264 1.00 93.81 91 ASN A C 1
ATOM 719 O O . ASN A 1 91 ? 7.565 -1.821 -2.278 1.00 93.81 91 ASN A O 1
ATOM 723 N N . GLU A 1 92 ? 5.835 -1.233 -3.583 1.00 94.12 92 GLU A N 1
ATOM 724 C CA . GLU A 1 92 ? 4.822 -1.964 -2.822 1.00 94.12 92 GLU A CA 1
ATOM 725 C C . GLU A 1 92 ? 5.102 -3.469 -2.833 1.00 94.12 92 GLU A C 1
ATOM 727 O O . GLU A 1 92 ? 5.033 -4.141 -1.805 1.00 94.12 92 GLU A O 1
ATOM 732 N N . LEU A 1 93 ? 5.516 -4.010 -3.978 1.00 94.25 93 LEU A N 1
ATOM 733 C CA . LEU A 1 93 ? 5.925 -5.404 -4.073 1.00 94.25 93 LEU A CA 1
ATOM 734 C C . LEU A 1 93 ? 7.146 -5.713 -3.197 1.00 94.25 93 LEU A 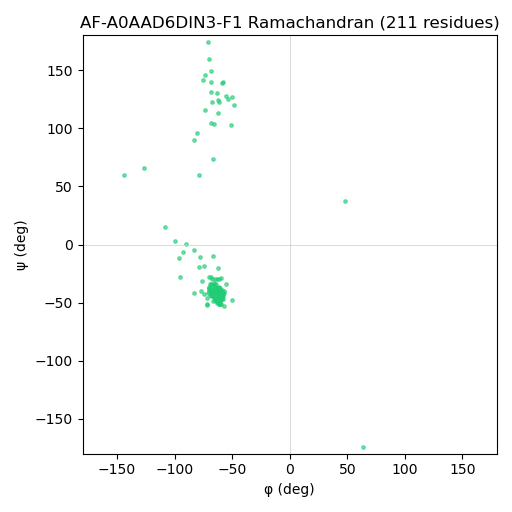C 1
ATOM 736 O O . LEU A 1 93 ? 7.185 -6.765 -2.560 1.00 94.25 93 LEU A O 1
ATOM 740 N N . ASP A 1 94 ? 8.135 -4.821 -3.139 1.00 93.31 94 ASP A N 1
ATOM 741 C CA . ASP A 1 94 ? 9.286 -4.991 -2.249 1.00 93.31 94 ASP A CA 1
ATOM 742 C C . ASP A 1 94 ? 8.864 -4.956 -0.766 1.00 93.31 94 ASP A C 1
ATOM 744 O O . ASP A 1 94 ? 9.341 -5.792 0.007 1.00 93.31 94 ASP A O 1
ATOM 748 N N . ARG A 1 95 ? 7.902 -4.099 -0.391 1.00 93.44 95 ARG A N 1
ATOM 749 C CA . ARG A 1 95 ? 7.292 -4.071 0.953 1.00 93.44 95 ARG A CA 1
ATOM 750 C C . ARG A 1 95 ? 6.571 -5.378 1.292 1.00 93.44 95 ARG A C 1
ATOM 752 O O . ARG A 1 95 ? 6.794 -5.965 2.350 1.00 93.44 95 ARG A O 1
ATOM 759 N N . LEU A 1 96 ? 5.739 -5.885 0.385 1.00 91.81 96 LEU A N 1
ATOM 760 C CA . LEU A 1 96 ? 5.016 -7.144 0.593 1.00 91.81 96 LEU A CA 1
ATOM 761 C C . LEU A 1 96 ? 5.972 -8.336 0.739 1.00 91.81 96 LEU A C 1
ATOM 763 O O . LEU A 1 96 ? 5.728 -9.239 1.544 1.00 91.81 96 LEU A O 1
ATOM 767 N N . VAL A 1 97 ? 7.075 -8.342 -0.014 1.00 91.38 97 VAL A N 1
ATOM 768 C CA . VAL A 1 97 ? 8.112 -9.380 0.073 1.00 91.38 97 VAL A CA 1
ATOM 769 C C . VAL A 1 97 ? 8.858 -9.309 1.405 1.00 91.38 97 VAL A C 1
ATOM 771 O O . VAL A 1 97 ? 9.113 -10.362 1.996 1.00 91.38 97 VAL A O 1
ATOM 774 N N . SER A 1 98 ? 9.191 -8.112 1.903 1.00 89.75 98 SER A N 1
ATOM 775 C CA . SER A 1 98 ? 9.836 -7.971 3.214 1.00 89.75 98 SER A CA 1
ATOM 776 C C . SER A 1 98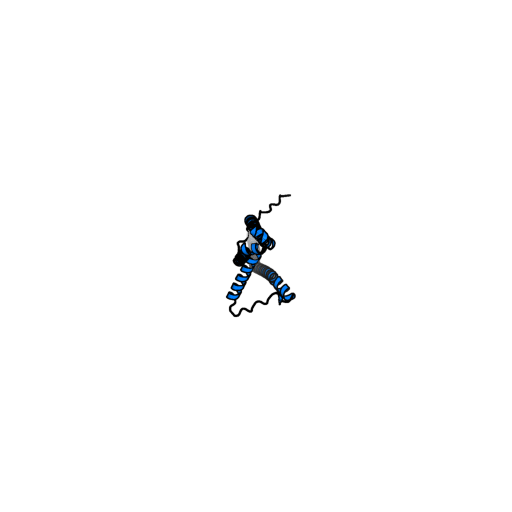 ? 8.917 -8.429 4.343 1.00 89.75 98 SER A C 1
ATOM 778 O O . SER A 1 98 ? 9.330 -9.260 5.148 1.00 89.75 98 SER A O 1
ATOM 780 N N . GLU A 1 99 ? 7.650 -8.011 4.346 1.00 90.00 99 GLU A N 1
ATOM 781 C CA . GLU A 1 99 ? 6.680 -8.456 5.356 1.00 90.00 99 GLU A CA 1
ATOM 782 C C . GLU A 1 99 ? 6.463 -9.978 5.315 1.00 90.00 99 GLU A C 1
ATOM 784 O O . GLU A 1 99 ? 6.362 -10.640 6.348 1.00 90.00 99 GLU A O 1
ATOM 789 N N . ALA A 1 100 ? 6.394 -10.569 4.118 1.00 86.50 100 ALA A N 1
ATOM 790 C CA . ALA A 1 100 ? 6.262 -12.016 3.971 1.00 86.50 100 ALA A CA 1
ATOM 791 C C . ALA A 1 100 ? 7.493 -12.761 4.510 1.00 86.50 100 ALA A C 1
ATOM 793 O O . ALA A 1 100 ? 7.355 -13.824 5.122 1.00 86.50 100 ALA A O 1
ATOM 794 N N . ARG A 1 101 ? 8.691 -12.202 4.311 1.00 87.25 101 ARG A N 1
ATOM 795 C CA . ARG A 1 101 ? 9.933 -12.752 4.855 1.00 87.25 101 ARG A CA 1
ATOM 796 C C . ARG A 1 101 ? 9.954 -12.679 6.380 1.00 87.25 101 ARG A C 1
ATOM 798 O O . ARG A 1 101 ? 10.251 -13.691 7.007 1.00 87.25 101 ARG A O 1
ATOM 805 N N . GLU A 1 102 ? 9.563 -11.551 6.963 1.00 89.12 102 GLU A N 1
ATOM 806 C CA . GLU A 1 102 ? 9.443 -11.389 8.417 1.00 89.12 102 GLU A CA 1
ATOM 807 C C . GLU A 1 102 ? 8.448 -12.392 9.017 1.00 89.12 102 GLU A C 1
ATOM 809 O O . GLU A 1 102 ? 8.756 -13.069 9.997 1.00 89.12 102 GLU A O 1
ATOM 814 N N . ARG A 1 103 ? 7.278 -12.576 8.387 1.00 83.81 103 ARG A N 1
ATOM 815 C CA . ARG A 1 103 ? 6.286 -13.583 8.810 1.00 83.81 103 ARG A CA 1
ATOM 816 C C . ARG A 1 103 ? 6.835 -15.010 8.746 1.00 83.81 103 ARG A C 1
ATOM 818 O O . ARG A 1 103 ? 6.544 -15.823 9.626 1.00 83.81 103 ARG A O 1
ATOM 825 N N . LYS A 1 104 ? 7.629 -15.329 7.720 1.00 84.00 104 LYS A N 1
ATOM 826 C CA . LYS A 1 104 ? 8.292 -16.635 7.596 1.00 84.00 104 LYS A CA 1
ATOM 827 C C . LYS A 1 104 ? 9.338 -16.837 8.696 1.00 84.00 104 LYS A C 1
ATOM 829 O O . LYS A 1 104 ? 9.387 -17.904 9.296 1.00 84.00 104 LYS A O 1
ATOM 834 N N . GLU A 1 105 ? 10.148 -15.822 8.980 1.00 85.88 105 GLU A N 1
ATOM 835 C CA . GLU A 1 105 ? 11.165 -15.873 10.036 1.00 85.88 105 GLU A CA 1
ATOM 836 C C . GLU A 1 105 ? 10.524 -16.002 11.432 1.00 85.88 105 GLU A C 1
ATOM 838 O O . GLU A 1 105 ? 10.986 -16.801 12.244 1.00 85.88 105 GLU A O 1
ATOM 843 N N . ALA A 1 106 ? 9.403 -15.317 11.682 1.00 84.19 106 ALA A N 1
ATOM 844 C CA . ALA A 1 106 ? 8.660 -15.395 12.942 1.00 84.19 106 ALA A CA 1
ATOM 845 C C . ALA A 1 106 ? 7.929 -16.737 13.170 1.00 84.19 106 ALA A C 1
ATOM 847 O O . ALA A 1 106 ? 7.708 -17.123 14.316 1.00 84.19 106 ALA A O 1
ATOM 848 N N . SER A 1 107 ? 7.537 -17.448 12.105 1.00 76.12 107 SER A N 1
ATOM 849 C CA . SER A 1 107 ? 6.780 -18.715 12.190 1.00 76.12 107 SER A CA 1
ATOM 850 C C . SER A 1 107 ? 7.647 -19.985 12.200 1.00 76.12 107 SER A C 1
ATOM 852 O O . SER A 1 107 ? 7.128 -21.082 12.436 1.00 76.12 107 SER A O 1
ATOM 854 N N . GLY A 1 108 ? 8.964 -19.848 12.004 1.00 73.38 108 GLY A N 1
ATOM 855 C CA . GLY A 1 108 ? 9.909 -20.966 11.959 1.00 73.38 108 GLY A CA 1
ATOM 856 C C . GLY A 1 108 ? 9.671 -21.936 10.789 1.00 73.38 108 GLY A C 1
ATOM 857 O O . GLY A 1 108 ? 8.816 -21.724 9.932 1.00 73.38 108 GLY A O 1
ATOM 858 N N . ASP A 1 109 ? 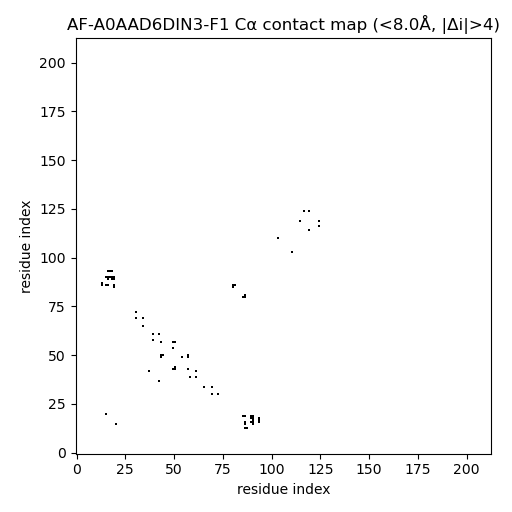10.419 -23.044 10.758 1.00 63.06 109 ASP A N 1
ATOM 859 C CA . ASP A 1 109 ? 10.322 -24.090 9.713 1.00 63.06 109 ASP A CA 1
ATOM 860 C C . ASP A 1 109 ? 8.975 -24.854 9.722 1.00 63.06 109 ASP A C 1
ATOM 862 O O . ASP A 1 109 ? 8.637 -25.589 8.801 1.00 63.06 109 ASP A O 1
ATOM 866 N N . SER A 1 110 ? 8.162 -24.640 10.758 1.00 60.66 110 SER A N 1
ATOM 867 C CA . SER A 1 110 ? 6.796 -25.152 10.908 1.00 60.66 110 SER A CA 1
ATOM 868 C C . SER A 1 110 ? 5.724 -24.317 10.194 1.00 60.66 110 SER A C 1
ATOM 870 O O . SER A 1 110 ? 4.549 -24.696 10.197 1.00 60.66 110 SER A O 1
ATOM 872 N N . GLY A 1 111 ? 6.090 -23.175 9.603 1.00 58.44 111 GLY A N 1
ATOM 873 C CA . GLY A 1 111 ? 5.168 -22.323 8.861 1.00 58.44 111 GLY A CA 1
ATOM 874 C C . GLY A 1 111 ? 4.657 -23.027 7.606 1.00 58.44 111 GLY A C 1
ATOM 875 O O . GLY A 1 111 ? 5.369 -23.123 6.607 1.00 58.44 111 GLY A O 1
ATOM 876 N N . LYS A 1 112 ? 3.406 -23.510 7.636 1.00 60.31 112 LYS A N 1
ATOM 877 C CA . LYS A 1 112 ? 2.707 -23.967 6.426 1.00 60.31 112 LYS A CA 1
ATOM 878 C C . LYS A 1 112 ? 2.825 -22.873 5.364 1.00 60.31 112 LYS A C 1
ATOM 880 O O . LYS A 1 112 ? 2.504 -21.717 5.640 1.00 60.31 112 LYS A O 1
ATOM 885 N N . GLN A 1 113 ? 3.301 -23.232 4.170 1.00 64.44 113 GLN A N 1
ATOM 886 C CA . GLN A 1 113 ? 3.317 -22.312 3.036 1.00 64.44 113 GLN A CA 1
ATOM 887 C C . GLN A 1 113 ? 1.896 -21.780 2.841 1.00 64.44 113 GLN A C 1
ATOM 889 O O . GLN A 1 113 ? 0.952 -22.567 2.778 1.00 64.44 113 GLN A O 1
ATOM 894 N N . GLY A 1 114 ? 1.750 -20.452 2.833 1.00 64.94 114 GLY A N 1
ATOM 895 C CA . GLY A 1 114 ? 0.454 -19.815 2.634 1.00 64.94 114 GLY A CA 1
ATOM 896 C C . GLY A 1 114 ? -0.165 -20.319 1.338 1.00 64.94 114 GLY A C 1
ATOM 897 O O . GLY A 1 114 ? 0.493 -20.324 0.297 1.00 64.94 114 GLY A O 1
ATOM 898 N N . GLU A 1 115 ? -1.405 -20.784 1.423 1.00 70.88 115 GLU A N 1
ATOM 899 C CA . GLU A 1 115 ? -2.150 -21.243 0.263 1.00 70.88 115 GLU A CA 1
ATOM 900 C C . GLU A 1 115 ? -2.355 -20.066 -0.694 1.00 70.88 115 GLU A C 1
ATOM 902 O O . GLU A 1 115 ? -2.693 -18.953 -0.278 1.00 70.88 115 GLU A O 1
ATOM 907 N N . ALA A 1 116 ? -2.036 -20.273 -1.970 1.00 75.56 116 ALA A N 1
ATOM 908 C CA . ALA A 1 116 ? -2.057 -19.184 -2.926 1.00 75.56 116 ALA A CA 1
ATOM 909 C C . ALA A 1 116 ? -3.511 -18.734 -3.149 1.00 75.56 116 ALA A C 1
ATOM 911 O O . ALA A 1 116 ? -4.398 -19.568 -3.284 1.00 75.56 116 ALA A O 1
ATOM 912 N N . PRO A 1 117 ? -3.795 -17.428 -3.258 1.00 74.69 117 PRO A N 1
ATOM 913 C CA . PRO A 1 117 ? -5.176 -16.946 -3.290 1.00 74.69 117 PRO A CA 1
ATOM 914 C C . PRO A 1 117 ? -5.996 -17.463 -4.482 1.00 74.69 117 PRO A C 1
ATOM 916 O O . PRO A 1 117 ? -7.219 -17.475 -4.421 1.00 74.69 117 PRO A O 1
ATOM 919 N N . HIS A 1 118 ? -5.338 -17.927 -5.549 1.00 79.62 118 HIS A N 1
ATOM 920 C CA . HIS A 1 118 ? -5.987 -18.533 -6.714 1.00 79.62 118 HIS A CA 1
ATOM 921 C C . HIS A 1 118 ? -6.440 -19.986 -6.497 1.00 79.62 118 HIS A C 1
ATOM 923 O O . HIS A 1 118 ? -7.141 -20.524 -7.351 1.00 79.62 118 HIS A O 1
ATOM 929 N N . THR A 1 119 ? -6.025 -20.636 -5.407 1.00 84.25 119 THR A N 1
ATOM 930 C CA . THR A 1 119 ? -6.482 -21.986 -5.042 1.00 84.25 119 THR A CA 1
ATOM 931 C C . THR A 1 11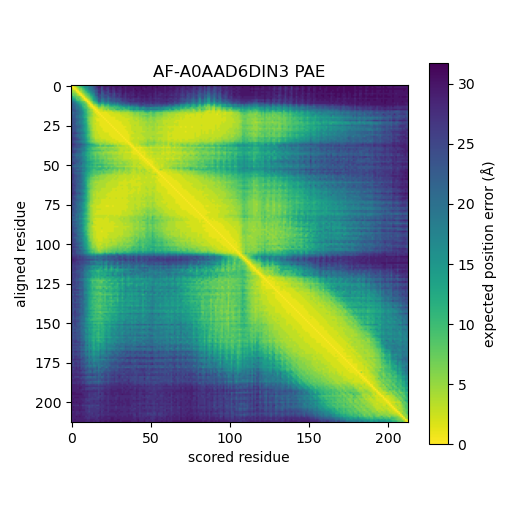9 ? -7.626 -21.958 -4.030 1.00 84.25 119 THR A C 1
ATOM 933 O O . THR A 1 119 ? -8.269 -22.983 -3.829 1.00 84.25 119 THR A O 1
ATOM 936 N N . LEU A 1 120 ? -7.912 -20.792 -3.438 1.00 83.50 120 LEU A N 1
ATOM 937 C CA . LEU A 1 120 ? -9.013 -20.596 -2.495 1.00 83.50 120 LEU A CA 1
ATOM 938 C C . LEU A 1 120 ? -10.362 -20.532 -3.219 1.00 83.50 120 LEU A C 1
ATOM 940 O O . LEU A 1 120 ? -10.499 -19.928 -4.287 1.00 83.50 120 LEU A O 1
ATOM 944 N N . GLY A 1 121 ? -11.386 -21.119 -2.603 1.00 89.69 121 GLY A N 1
ATOM 945 C CA . GLY A 1 121 ? -12.758 -21.022 -3.094 1.00 89.69 121 GLY A CA 1
ATOM 946 C C . GLY A 1 121 ? -13.344 -19.612 -2.933 1.00 89.69 121 GLY A C 1
ATOM 947 O O . GLY A 1 121 ? -12.913 -18.827 -2.089 1.00 89.69 121 GLY A O 1
ATOM 948 N N . ALA A 1 122 ? -14.397 -19.292 -3.694 1.00 88.75 122 ALA A N 1
ATOM 949 C CA . ALA A 1 122 ? -15.069 -17.988 -3.603 1.00 88.75 122 ALA A CA 1
ATOM 950 C C . ALA A 1 122 ? -15.591 -17.675 -2.184 1.00 88.75 122 ALA A C 1
ATOM 952 O O . ALA A 1 122 ? -15.467 -16.547 -1.711 1.00 88.75 122 ALA A O 1
ATOM 953 N N . ASP A 1 123 ? -16.140 -18.679 -1.492 1.00 88.56 123 ASP A N 1
ATOM 954 C CA . ASP A 1 123 ? -16.656 -18.528 -0.125 1.00 88.56 123 ASP A CA 1
ATOM 955 C C . ASP A 1 123 ? -15.528 -18.287 0.896 1.00 88.56 123 ASP A C 1
ATOM 957 O O . ASP A 1 123 ? -15.681 -17.510 1.837 1.00 88.56 123 ASP A O 1
ATOM 961 N N . GLU A 1 124 ? -14.357 -18.890 0.684 1.00 87.44 124 GLU A N 1
ATOM 962 C CA . GLU A 1 124 ? -13.181 -18.685 1.536 1.00 87.44 124 GLU A CA 1
ATOM 963 C C . GLU A 1 124 ? -12.609 -17.277 1.367 1.00 87.44 124 GLU A C 1
ATOM 965 O O . GLU A 1 124 ? -12.332 -16.612 2.364 1.00 87.44 124 GLU A O 1
ATOM 970 N N . LEU A 1 125 ? -12.508 -16.785 0.128 1.00 87.00 125 LEU A N 1
ATOM 971 C CA . LEU A 1 125 ? -12.089 -15.409 -0.159 1.00 87.00 125 LEU A CA 1
ATOM 972 C C . LEU A 1 125 ? -13.058 -14.387 0.448 1.00 87.00 125 LEU A C 1
ATOM 974 O O . LEU A 1 125 ? -12.630 -13.418 1.079 1.00 87.00 125 LEU A O 1
ATOM 978 N N . TYR A 1 126 ? -14.364 -14.627 0.311 1.00 89.94 126 TYR A N 1
ATOM 979 C CA . TYR A 1 126 ? -15.397 -13.773 0.892 1.00 89.94 126 TYR A CA 1
ATOM 980 C C . TYR A 1 126 ? -15.296 -13.714 2.422 1.00 89.94 126 TYR A C 1
ATOM 982 O O . TYR A 1 126 ? -15.270 -12.630 3.011 1.00 89.94 126 TYR A O 1
ATOM 990 N N . LYS A 1 127 ? -15.163 -14.873 3.080 1.00 90.25 127 LYS A N 1
ATOM 991 C CA . LYS A 1 127 ? -14.977 -14.957 4.535 1.00 90.25 127 LYS A CA 1
ATOM 992 C C . LYS A 1 127 ? -13.673 -14.307 4.983 1.00 90.25 127 LYS A C 1
ATOM 994 O O . LYS A 1 127 ? -13.687 -13.565 5.964 1.00 90.25 127 LYS A O 1
ATOM 999 N N . ALA A 1 128 ? -12.569 -14.533 4.276 1.00 88.44 128 ALA A N 1
ATOM 1000 C CA . ALA A 1 128 ? -11.276 -13.934 4.594 1.00 88.44 128 ALA A CA 1
ATOM 1001 C C . ALA A 1 128 ? -11.339 -12.399 4.553 1.00 88.44 128 ALA A C 1
ATOM 1003 O O . ALA A 1 128 ? -10.821 -11.747 5.457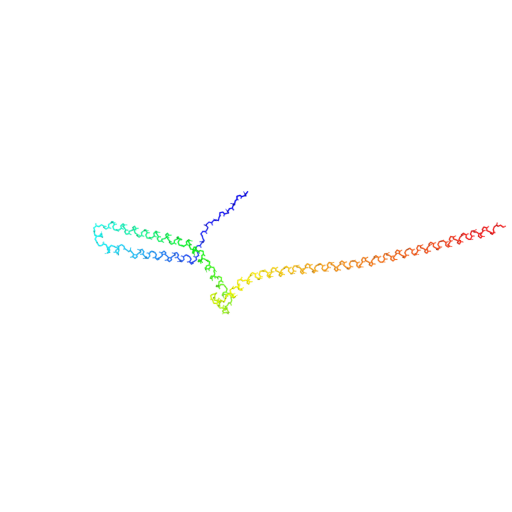 1.00 88.44 128 ALA A O 1
ATOM 1004 N N . HIS A 1 129 ? -12.040 -11.829 3.568 1.00 90.00 129 HIS A N 1
ATOM 1005 C CA . HIS A 1 129 ? -12.237 -10.384 3.463 1.00 90.00 129 HIS A CA 1
ATOM 1006 C C . HIS A 1 129 ? -13.162 -9.821 4.555 1.00 90.00 129 HIS A C 1
ATOM 1008 O O . HIS A 1 129 ? -12.917 -8.734 5.071 1.00 90.00 129 HIS A O 1
ATOM 1014 N N . LEU A 1 130 ? -14.220 -10.542 4.940 1.00 95.00 130 LEU A N 1
ATOM 1015 C CA . LEU A 1 130 ? -15.153 -10.087 5.982 1.00 95.00 130 LEU A CA 1
ATOM 1016 C C . LEU A 1 130 ? -14.613 -10.219 7.408 1.00 95.00 130 LEU A C 1
ATOM 1018 O O . LEU A 1 130 ? -14.965 -9.423 8.277 1.00 95.00 130 LEU A O 1
ATOM 1022 N N . THR A 1 131 ? -13.774 -11.221 7.658 1.00 94.62 131 THR A N 1
ATOM 1023 C CA . THR A 1 131 ? -13.220 -11.523 8.984 1.00 94.62 131 THR A CA 1
ATOM 1024 C C . THR A 1 131 ? -12.603 -10.309 9.699 1.00 94.62 131 THR A C 1
ATOM 1026 O O . THR A 1 131 ? -12.936 -10.119 10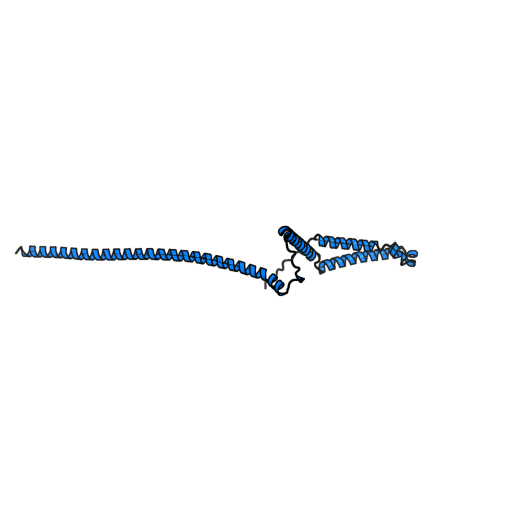.869 1.00 94.62 131 THR A O 1
ATOM 1029 N N . PRO A 1 132 ? -11.747 -9.464 9.080 1.00 94.69 132 PRO A N 1
ATOM 1030 C CA . PRO A 1 132 ? -11.183 -8.298 9.767 1.00 94.69 132 PRO A CA 1
ATOM 1031 C C . PRO A 1 132 ? -12.254 -7.299 10.222 1.00 94.69 132 PRO A C 1
ATOM 1033 O O . PRO A 1 132 ? -12.219 -6.872 11.374 1.00 94.69 132 PRO A O 1
ATOM 1036 N N . TYR A 1 133 ? -13.244 -6.998 9.376 1.00 94.56 133 TYR A N 1
ATOM 1037 C CA . TYR A 1 133 ? -14.345 -6.095 9.729 1.00 94.56 133 TYR A CA 1
ATOM 1038 C C . TYR A 1 133 ? -15.197 -6.656 10.866 1.00 94.56 133 TYR A C 1
ATOM 1040 O O . TYR A 1 133 ? -15.520 -5.950 11.818 1.00 94.56 133 TYR A O 1
ATOM 1048 N N . LEU A 1 134 ? -15.536 -7.947 10.802 1.00 95.69 134 LEU A N 1
ATOM 1049 C CA . LEU A 1 134 ? -16.296 -8.602 11.865 1.00 95.69 134 LEU A CA 1
ATOM 1050 C C . LEU A 1 134 ? -15.524 -8.604 13.187 1.00 95.69 134 LEU A C 1
ATOM 1052 O O . LEU A 1 134 ? -16.122 -8.384 14.235 1.00 95.69 134 LEU A O 1
ATOM 1056 N N . LYS A 1 135 ? -14.201 -8.791 13.141 1.00 96.19 135 LYS A N 1
ATOM 1057 C CA . LYS A 1 135 ? -13.336 -8.758 14.324 1.00 96.19 135 LYS A CA 1
ATOM 1058 C C . LYS A 1 135 ? -13.252 -7.361 14.947 1.00 96.19 135 LYS A C 1
ATOM 1060 O O . LYS A 1 135 ? -13.257 -7.249 16.169 1.00 96.19 135 LYS A O 1
ATOM 1065 N N . GLU A 1 136 ? -13.197 -6.309 14.133 1.00 96.38 136 GLU A N 1
ATOM 1066 C CA . GLU A 1 136 ? -13.232 -4.916 14.600 1.00 96.38 136 GLU A CA 1
ATOM 1067 C C . GLU A 1 136 ? -14.582 -4.559 15.242 1.00 96.38 136 GLU A C 1
ATOM 1069 O O . GLU A 1 136 ? -14.644 -3.943 16.310 1.00 96.38 136 GLU A O 1
ATOM 1074 N N . VAL A 1 137 ? -15.683 -4.988 14.623 1.00 96.56 137 VAL A N 1
ATOM 1075 C CA . VAL A 1 137 ? -17.026 -4.785 15.182 1.00 96.56 137 VAL A CA 1
ATOM 1076 C C . VAL A 1 137 ? -17.193 -5.569 16.481 1.00 96.56 137 VAL A C 1
ATOM 1078 O O . VAL A 1 137 ? -17.731 -5.030 17.448 1.00 96.56 137 VAL A O 1
ATOM 1081 N N . GLN A 1 138 ? -16.702 -6.809 16.530 1.00 97.38 138 GLN A N 1
ATOM 1082 C CA . GLN A 1 138 ? -16.728 -7.638 17.731 1.00 97.38 138 GLN A CA 1
ATOM 1083 C C . GLN A 1 138 ? -15.963 -6.973 18.878 1.00 97.38 138 GLN A C 1
ATOM 1085 O O . GLN A 1 138 ? -16.540 -6.784 19.944 1.00 97.38 138 GLN A O 1
ATOM 1090 N N . SER A 1 139 ? -14.720 -6.533 18.655 1.00 97.31 139 SER A N 1
ATOM 1091 C CA . SER A 1 139 ? -13.931 -5.876 19.706 1.00 97.31 139 SER A CA 1
ATOM 1092 C C . SER A 1 139 ? -14.593 -4.588 20.204 1.00 97.31 139 SER A C 1
ATOM 1094 O O . SER A 1 139 ? -14.616 -4.310 21.401 1.00 97.31 139 SER A O 1
ATOM 1096 N N . THR A 1 140 ? -15.204 -3.818 19.301 1.00 97.56 140 THR A N 1
ATOM 1097 C CA . THR A 1 140 ? -15.966 -2.615 19.657 1.00 97.56 140 THR A CA 1
ATOM 1098 C C . THR A 1 140 ? -17.182 -2.947 20.522 1.00 97.56 140 THR A C 1
ATOM 1100 O O . THR A 1 140 ? -17.491 -2.212 21.464 1.00 97.56 140 THR A O 1
ATOM 1103 N N . LEU A 1 141 ? -17.897 -4.027 20.203 1.00 97.69 141 LEU A N 1
ATOM 1104 C CA . LEU A 1 141 ? -19.081 -4.449 20.944 1.00 97.69 141 LEU A CA 1
ATOM 1105 C C . LEU A 1 141 ? -18.712 -5.003 22.322 1.00 97.69 141 LEU A C 1
ATOM 1107 O O . LEU A 1 141 ? -19.354 -4.632 23.303 1.00 97.69 141 LEU A O 1
ATOM 1111 N N . ASP A 1 142 ? -17.649 -5.802 22.400 1.00 97.81 142 ASP A N 1
ATOM 1112 C CA . ASP A 1 142 ? -17.123 -6.349 23.652 1.00 97.81 142 ASP A CA 1
ATOM 1113 C C . ASP A 1 142 ? -16.719 -5.218 24.609 1.00 97.81 142 ASP A C 1
ATOM 1115 O O . ASP A 1 142 ? -17.148 -5.202 25.762 1.00 97.81 142 ASP A O 1
ATOM 1119 N N . ASN A 1 143 ? -16.027 -4.189 24.107 1.00 97.75 143 ASN A N 1
ATOM 1120 C CA . ASN A 1 143 ? -15.673 -3.005 24.897 1.00 97.75 143 ASN A CA 1
ATOM 1121 C C . ASN A 1 143 ? -16.912 -2.256 25.430 1.00 97.75 143 ASN A C 1
ATOM 1123 O O . ASN A 1 143 ? -16.932 -1.793 26.571 1.00 97.75 143 ASN A O 1
ATOM 1127 N N . LYS A 1 144 ? -17.971 -2.123 24.618 1.00 97.69 144 LYS A N 1
ATOM 1128 C CA . LYS A 1 144 ? -19.230 -1.479 25.045 1.00 97.69 144 LYS A CA 1
ATOM 1129 C C . LYS A 1 144 ? -19.971 -2.309 26.086 1.00 97.69 144 LYS A C 1
ATOM 1131 O O . LYS A 1 144 ? -20.570 -1.750 27.008 1.00 97.69 144 LYS A O 1
ATOM 1136 N N . LEU A 1 145 ? -19.952 -3.626 25.927 1.00 98.19 145 LEU A N 1
ATOM 1137 C CA . LEU A 1 145 ? -20.559 -4.560 26.859 1.00 98.19 145 LEU A CA 1
ATOM 1138 C C . LEU A 1 145 ? -19.831 -4.496 28.204 1.00 98.19 145 LEU A C 1
ATOM 1140 O O . LEU A 1 145 ? -20.482 -4.305 29.229 1.00 98.19 145 LEU A O 1
ATOM 1144 N N . GLU A 1 146 ? -18.499 -4.534 28.203 1.00 97.81 146 GLU A N 1
ATOM 1145 C CA . GLU A 1 146 ? -17.682 -4.405 29.412 1.00 97.81 146 GLU A CA 1
ATOM 1146 C C . GLU A 1 146 ? -17.925 -3.070 30.132 1.00 97.81 146 GLU A C 1
ATOM 1148 O O . GLU A 1 146 ? -18.200 -3.057 31.334 1.00 97.81 146 GLU A O 1
ATOM 1153 N N . ALA A 1 147 ? -17.945 -1.953 29.397 1.00 97.75 147 ALA A N 1
ATOM 1154 C CA . ALA A 1 147 ? -18.263 -0.641 29.960 1.00 97.75 147 ALA A CA 1
ATOM 1155 C C . ALA A 1 147 ? -19.663 -0.602 30.600 1.00 97.75 147 ALA A C 1
ATOM 1157 O O . ALA A 1 147 ? -19.844 -0.061 31.692 1.00 97.75 147 ALA A O 1
ATOM 1158 N N . THR A 1 148 ? -20.653 -1.218 29.950 1.00 97.25 148 THR A N 1
ATOM 1159 C CA . THR A 1 148 ? -22.031 -1.288 30.458 1.00 97.25 148 THR A CA 1
ATOM 1160 C C . THR A 1 148 ? -22.124 -2.168 31.706 1.00 97.25 148 THR A C 1
ATOM 1162 O O . THR A 1 148 ? -22.808 -1.817 32.668 1.00 97.25 148 THR A O 1
ATOM 1165 N N . HIS A 1 149 ? -21.414 -3.298 31.739 1.00 97.75 149 HIS A N 1
ATOM 1166 C CA . HIS A 1 149 ? -21.340 -4.148 32.927 1.00 97.75 149 HIS A CA 1
ATOM 1167 C C . HIS A 1 149 ? -20.680 -3.432 34.105 1.00 97.75 149 HIS A C 1
ATOM 1169 O O . HIS A 1 149 ? -21.179 -3.545 35.226 1.00 97.75 149 HIS A O 1
ATOM 1175 N N . ALA A 1 150 ? -19.619 -2.660 33.862 1.00 97.50 150 ALA A N 1
ATOM 1176 C CA . ALA A 1 150 ? -18.978 -1.849 34.891 1.00 97.50 150 ALA A CA 1
ATOM 1177 C C . ALA A 1 150 ? -19.947 -0.802 35.471 1.00 97.50 150 ALA A C 1
ATOM 1179 O O . ALA A 1 150 ? -20.098 -0.720 36.691 1.00 97.50 150 ALA A O 1
ATOM 1180 N N . GLN A 1 151 ? -20.674 -0.078 34.612 1.00 97.62 151 GLN A N 1
ATOM 1181 C CA . GLN A 1 151 ? -21.688 0.897 35.037 1.00 97.62 151 GLN A CA 1
ATOM 1182 C C . GLN A 1 151 ? -22.832 0.247 35.822 1.00 97.62 151 GLN A C 1
ATOM 1184 O O . GLN A 1 151 ? -23.230 0.745 36.873 1.00 97.62 151 GLN A O 1
ATOM 1189 N N . ASN A 1 152 ? -23.341 -0.896 35.360 1.00 97.44 152 ASN A N 1
ATOM 1190 C CA . ASN A 1 152 ? -24.393 -1.628 36.064 1.00 97.44 152 ASN A CA 1
ATOM 1191 C C . ASN A 1 152 ? -23.926 -2.118 37.440 1.00 97.44 152 ASN A C 1
ATOM 1193 O O . ASN A 1 152 ? -24.689 -2.054 38.404 1.00 97.44 152 ASN A O 1
ATOM 1197 N N . ALA A 1 153 ? -22.679 -2.582 37.552 1.00 97.44 153 ALA A N 1
ATOM 1198 C CA . ALA A 1 153 ? -22.104 -3.000 38.825 1.00 97.44 153 ALA A CA 1
ATOM 1199 C C . ALA A 1 153 ? -21.956 -1.823 39.804 1.00 97.44 153 ALA A C 1
ATOM 1201 O O . ALA A 1 153 ? -22.201 -1.986 41.000 1.00 97.44 153 ALA A O 1
ATOM 1202 N N . GLU A 1 154 ? -21.586 -0.639 39.317 1.00 97.44 154 GLU A N 1
ATOM 1203 C CA . GLU A 1 154 ? -21.527 0.582 40.124 1.00 97.44 154 GLU A CA 1
ATOM 1204 C C . GLU A 1 154 ? -22.921 1.028 40.583 1.00 97.44 154 GLU A C 1
ATOM 1206 O O . GLU A 1 154 ? -23.144 1.232 41.777 1.00 97.44 154 GLU A O 1
ATOM 1211 N N . LEU A 1 155 ? -23.891 1.086 39.668 1.00 97.81 155 LEU A N 1
ATOM 1212 C CA . LEU A 1 155 ? -25.276 1.432 39.989 1.00 97.81 155 LEU A CA 1
ATOM 1213 C C . LEU A 1 155 ? -25.886 0.460 41.004 1.00 97.81 155 LEU A C 1
ATOM 1215 O O . LEU A 1 155 ? -26.541 0.896 41.950 1.00 97.81 155 LEU A O 1
ATOM 1219 N N . ALA A 1 156 ? -25.636 -0.843 40.861 1.00 97.31 156 ALA A N 1
ATOM 1220 C CA . ALA A 1 156 ? -26.104 -1.849 41.809 1.00 97.31 156 ALA A CA 1
ATOM 1221 C C . ALA A 1 156 ? -25.542 -1.617 43.222 1.00 97.31 156 ALA A C 1
ATOM 1223 O O . ALA A 1 156 ? -26.292 -1.701 44.197 1.00 97.31 156 ALA A O 1
ATOM 1224 N N . LYS A 1 157 ? -24.253 -1.261 43.339 1.00 97.50 157 LYS A N 1
ATOM 1225 C CA . LYS A 1 157 ? -23.636 -0.900 44.627 1.00 97.50 157 LYS A CA 1
ATOM 1226 C C . LYS A 1 157 ? -24.291 0.338 45.232 1.00 97.50 157 LYS A C 1
ATOM 1228 O O . LYS A 1 157 ? -24.622 0.325 46.416 1.00 97.50 157 LYS A O 1
ATOM 1233 N N . THR A 1 158 ? -24.525 1.374 44.428 1.00 97.50 158 THR A N 1
ATOM 1234 C CA . THR A 1 158 ? -25.181 2.609 44.880 1.00 97.50 158 THR A CA 1
ATOM 1235 C C . THR A 1 158 ? -26.599 2.341 45.373 1.00 97.50 158 THR A C 1
ATOM 1237 O O . THR A 1 158 ? -26.953 2.767 46.469 1.00 97.50 158 THR A O 1
ATOM 1240 N N . VAL A 1 159 ? -27.394 1.568 44.628 1.00 97.50 159 VAL A N 1
ATOM 1241 C CA . VAL A 1 159 ? -28.756 1.189 45.037 1.00 97.50 159 VAL A CA 1
ATOM 1242 C C . VAL A 1 159 ? -28.737 0.390 46.339 1.00 97.50 159 VAL A C 1
ATOM 1244 O O . VAL A 1 159 ? -29.576 0.616 47.209 1.00 97.50 159 VAL A O 1
ATOM 1247 N N . GLN A 1 160 ? -27.789 -0.534 46.506 1.00 97.19 160 GLN A N 1
ATOM 1248 C CA . GLN A 1 160 ? -27.666 -1.301 47.744 1.00 97.19 160 GLN A CA 1
ATOM 1249 C C . GLN A 1 160 ? -27.295 -0.406 48.936 1.00 97.19 160 GLN A C 1
ATOM 1251 O O . GLN A 1 160 ? -27.903 -0.532 49.996 1.00 97.19 160 GLN A O 1
ATOM 1256 N N . ALA A 1 161 ? -26.355 0.525 48.758 1.00 96.94 161 ALA A N 1
ATOM 1257 C CA . ALA A 1 161 ? -25.982 1.489 49.792 1.00 96.94 161 ALA A CA 1
ATOM 1258 C C . ALA A 1 161 ? -27.167 2.386 50.188 1.00 96.94 161 ALA A C 1
ATOM 1260 O O . ALA A 1 161 ? -27.456 2.534 51.372 1.00 96.94 161 ALA A O 1
ATOM 1261 N N . GLN A 1 162 ? -27.907 2.900 49.202 1.00 97.25 162 GLN A N 1
ATOM 1262 C CA . GLN A 1 162 ? -29.106 3.711 49.432 1.00 97.25 162 GLN A CA 1
ATOM 1263 C C . GLN A 1 162 ? -30.201 2.929 50.166 1.00 97.25 162 GLN A C 1
ATOM 1265 O O . GLN A 1 162 ? -30.850 3.471 51.053 1.00 97.25 162 GLN A O 1
ATOM 1270 N N . ARG A 1 163 ? -30.404 1.645 49.843 1.00 96.50 163 ARG A N 1
ATOM 1271 C CA . ARG A 1 163 ? -31.378 0.796 50.552 1.00 96.50 163 ARG A CA 1
ATOM 1272 C C . ARG A 1 163 ? -31.028 0.634 52.031 1.00 96.50 163 ARG A C 1
ATOM 1274 O O . ARG A 1 163 ? -31.922 0.752 52.862 1.00 96.50 163 ARG A O 1
ATOM 1281 N N . LEU A 1 164 ? -29.750 0.425 52.351 1.00 97.00 164 LEU A N 1
ATOM 1282 C CA . LEU A 1 164 ? -29.277 0.336 53.738 1.00 97.00 164 LEU A CA 1
ATOM 1283 C C . LEU A 1 164 ? -29.421 1.671 54.481 1.00 97.00 164 LEU A C 1
ATOM 1285 O O . LEU A 1 164 ? -29.779 1.698 55.657 1.00 97.00 164 LEU A O 1
ATOM 1289 N N . GLU A 1 165 ? -29.166 2.790 53.803 1.00 97.19 165 GLU A N 1
ATOM 1290 C CA . GLU A 1 165 ? -29.364 4.122 54.376 1.00 97.19 165 GLU A CA 1
ATOM 1291 C C . GLU A 1 165 ? -30.844 4.395 54.680 1.00 97.19 165 GLU A C 1
ATOM 1293 O O . GLU A 1 165 ? -31.165 4.866 55.770 1.00 97.19 165 GLU A O 1
ATOM 1298 N N . ILE A 1 166 ? -31.750 4.037 53.764 1.00 96.19 166 ILE A N 1
ATOM 1299 C CA . ILE A 1 166 ? -33.201 4.159 53.969 1.00 96.19 166 ILE A CA 1
ATOM 1300 C C . ILE A 1 166 ? -33.651 3.317 55.167 1.00 96.19 166 ILE A C 1
ATOM 1302 O O . ILE A 1 166 ? -34.390 3.815 56.009 1.00 96.19 166 ILE A O 1
ATOM 1306 N N . GLU A 1 167 ? -33.188 2.073 55.285 1.00 96.62 167 GLU A N 1
ATOM 1307 C CA . GLU A 1 167 ? -33.512 1.200 56.421 1.00 96.62 167 GLU A CA 1
ATOM 1308 C C . GLU A 1 167 ? -33.040 1.797 57.760 1.00 96.62 167 GLU A C 1
ATOM 1310 O O . GLU A 1 167 ? -33.770 1.807 58.756 1.00 96.62 167 GLU A O 1
ATOM 1315 N N . LYS A 1 168 ? -31.844 2.393 57.775 1.00 96.31 168 LYS A N 1
ATOM 1316 C CA . LYS A 1 168 ? -31.325 3.114 58.942 1.00 96.31 168 LYS A CA 1
ATOM 1317 C C . LYS A 1 168 ? -32.148 4.363 59.279 1.00 96.31 168 LYS A C 1
ATOM 1319 O O . LYS A 1 168 ? -32.385 4.642 60.450 1.00 96.31 168 LYS A O 1
ATOM 1324 N N . LEU A 1 169 ? -32.573 5.129 58.277 1.00 96.56 169 LEU A N 1
ATOM 1325 C CA . LEU A 1 169 ? -33.402 6.319 58.490 1.00 96.56 169 LEU A CA 1
ATOM 1326 C C . LEU A 1 169 ? -34.801 5.949 58.993 1.00 96.56 169 LEU A C 1
ATOM 1328 O O . LEU A 1 169 ? -35.315 6.619 59.885 1.00 96.56 169 LEU A O 1
ATOM 1332 N N . LEU A 1 170 ? -35.392 4.874 58.469 1.00 96.31 170 LEU A N 1
ATOM 1333 C CA . LEU A 1 170 ? -36.693 4.374 58.912 1.00 96.31 170 LEU A CA 1
ATOM 1334 C C . LEU A 1 170 ? -36.641 3.879 60.359 1.00 96.31 170 LEU A C 1
ATOM 1336 O O . LEU A 1 170 ? -37.450 4.322 61.166 1.00 96.31 170 LEU A O 1
ATOM 1340 N N . SER A 1 171 ? -35.650 3.061 60.719 1.00 95.81 171 SER A N 1
ATOM 1341 C CA . SER A 1 171 ? -35.472 2.619 62.114 1.00 95.81 171 SER A CA 1
ATOM 1342 C C . SER A 1 171 ? -35.209 3.784 63.076 1.00 95.81 171 SER A C 1
ATOM 1344 O O . SER A 1 171 ? -35.707 3.791 64.202 1.00 95.81 171 SER A O 1
ATOM 1346 N N . HIS A 1 172 ? -34.474 4.813 62.641 1.00 95.69 172 HIS A N 1
ATOM 1347 C CA . HIS A 1 172 ? -34.297 6.026 63.438 1.00 95.69 172 HIS A CA 1
ATOM 1348 C C . HIS A 1 172 ? -35.612 6.797 63.622 1.00 95.69 172 HIS A C 1
ATOM 1350 O O . HIS A 1 172 ? -35.908 7.231 64.733 1.00 95.69 172 HIS A O 1
ATOM 1356 N N . LEU A 1 173 ? -36.420 6.937 62.567 1.00 95.56 173 LEU A N 1
ATOM 1357 C CA . LEU A 1 173 ? -37.741 7.563 62.654 1.00 95.56 173 LEU A CA 1
ATOM 1358 C C . LEU A 1 173 ? -38.683 6.783 63.572 1.00 95.56 173 LEU A C 1
ATOM 1360 O O . LEU A 1 173 ? -39.357 7.401 64.388 1.00 95.56 173 LEU A O 1
ATOM 1364 N N . GLU A 1 174 ? -38.702 5.453 63.488 1.00 95.69 174 GLU A N 1
ATOM 1365 C CA . GLU A 1 174 ? -39.484 4.598 64.390 1.00 95.69 174 GLU A CA 1
ATOM 1366 C C . GLU A 1 174 ? -39.089 4.814 65.857 1.00 95.69 174 GLU A C 1
ATOM 1368 O O . GLU A 1 174 ? -39.964 4.969 66.708 1.00 95.69 174 GLU A O 1
ATOM 1373 N N . SER A 1 175 ? -37.787 4.923 66.152 1.00 95.00 175 SER A N 1
ATOM 1374 C CA . SER A 1 175 ? -37.306 5.265 67.497 1.00 95.00 175 SER A CA 1
ATOM 1375 C C . SER A 1 175 ? -37.797 6.640 67.948 1.00 95.00 175 SER A C 1
ATOM 1377 O O . SER A 1 175 ? -38.307 6.767 69.055 1.00 95.00 175 SER A O 1
ATOM 1379 N N . VAL A 1 176 ? -37.688 7.668 67.098 1.00 95.75 176 VAL A N 1
ATOM 1380 C CA . VAL A 1 176 ? -38.131 9.031 67.440 1.00 95.75 176 VAL A CA 1
ATOM 1381 C C . VAL A 1 176 ? -39.645 9.084 67.659 1.00 95.75 176 VAL A C 1
ATOM 1383 O O . VAL A 1 176 ? -40.107 9.761 68.574 1.00 95.75 176 VAL A O 1
ATOM 1386 N N . VAL A 1 177 ? -40.430 8.364 66.852 1.00 95.88 177 VAL A N 1
ATOM 1387 C CA . VAL A 1 177 ? -41.885 8.254 67.040 1.00 95.88 177 VAL A CA 1
ATOM 1388 C C . VAL A 1 177 ? -42.197 7.587 68.378 1.00 95.88 177 VAL A C 1
ATOM 1390 O O . VAL A 1 177 ? -42.984 8.137 69.145 1.00 95.88 177 VAL A O 1
ATOM 1393 N N . SER A 1 178 ? -41.530 6.475 68.701 1.00 94.44 178 SER A N 1
ATOM 1394 C CA . SER A 1 178 ? -41.674 5.805 69.999 1.00 94.44 178 SER A CA 1
ATOM 1395 C C . SER A 1 178 ? -41.297 6.723 71.169 1.00 94.44 178 SER A C 1
ATOM 1397 O O . SER A 1 178 ? -41.976 6.720 72.195 1.00 94.44 178 SER A O 1
ATOM 1399 N N . ASP A 1 179 ? -40.245 7.531 71.029 1.00 94.75 179 ASP A N 1
ATOM 1400 C CA . ASP A 1 179 ? -39.821 8.484 72.059 1.00 94.75 179 ASP A CA 1
ATOM 1401 C C . ASP A 1 179 ? -40.861 9.599 72.261 1.00 94.75 179 ASP A C 1
ATOM 1403 O O . ASP A 1 179 ? -41.162 9.973 73.397 1.00 94.75 179 ASP A O 1
ATOM 1407 N N . VAL A 1 180 ? -41.458 10.114 71.179 1.00 94.00 180 VAL A N 1
ATOM 1408 C CA . VAL A 1 180 ? -42.526 11.129 71.240 1.00 94.00 180 VAL A CA 1
ATOM 1409 C C . VAL A 1 180 ? -43.809 10.551 71.835 1.00 94.00 180 VAL A C 1
ATOM 1411 O O . VAL A 1 180 ? -44.442 11.209 72.662 1.00 94.00 180 VAL A O 1
ATOM 1414 N N . GLU A 1 181 ? -44.191 9.328 71.465 1.00 93.06 181 GLU A N 1
ATOM 1415 C CA . GLU A 1 181 ? -45.317 8.616 72.081 1.00 93.06 181 GLU A CA 1
ATOM 1416 C C . GLU A 1 181 ? -45.074 8.389 73.580 1.00 93.06 181 GLU A C 1
ATOM 1418 O O . GLU A 1 181 ? -45.958 8.654 74.402 1.00 93.06 181 GLU A O 1
ATOM 1423 N N . GLY A 1 182 ? -43.849 8.002 73.951 1.00 92.50 182 GLY A N 1
ATOM 1424 C CA . GLY A 1 182 ? -43.393 7.898 75.333 1.00 92.50 182 GLY A CA 1
ATOM 1425 C C . GLY A 1 182 ? -43.532 9.223 76.087 1.00 92.50 182 GLY A C 1
ATOM 1426 O O . GLY A 1 182 ? -44.203 9.278 77.119 1.00 92.50 182 GLY A O 1
ATOM 1427 N N . ALA A 1 183 ? -42.992 10.315 75.545 1.00 91.75 183 ALA A N 1
ATOM 1428 C CA . ALA A 1 183 ? -43.084 11.648 76.141 1.00 91.75 183 ALA A CA 1
ATOM 1429 C C . ALA A 1 183 ? -44.537 12.144 76.266 1.00 91.75 183 ALA A C 1
ATOM 1431 O O . ALA A 1 183 ? -44.921 12.693 77.301 1.00 91.75 183 ALA A O 1
ATOM 1432 N N . ALA A 1 184 ? -45.374 11.917 75.250 1.00 90.00 184 ALA A N 1
ATOM 1433 C CA . ALA A 1 184 ? -46.790 12.273 75.278 1.00 90.00 184 ALA A CA 1
ATOM 1434 C C . ALA A 1 184 ? -47.558 11.484 76.351 1.00 90.00 184 ALA A C 1
ATOM 1436 O O . ALA A 1 184 ? -48.393 12.052 77.058 1.00 90.00 184 ALA A O 1
ATOM 1437 N N . SER A 1 185 ? -47.266 10.189 76.506 1.00 88.56 185 SER A N 1
ATOM 1438 C CA . SER A 1 185 ? -47.870 9.353 77.548 1.00 88.56 185 SER A CA 1
ATOM 1439 C C . SER A 1 185 ? -47.444 9.786 78.957 1.00 88.56 185 SER A C 1
ATOM 1441 O O . SER A 1 185 ? -48.306 9.954 79.821 1.00 88.56 185 SER A O 1
ATOM 1443 N N . ALA A 1 186 ? -46.157 10.084 79.162 1.00 88.00 186 ALA A N 1
ATOM 1444 C CA . ALA A 1 186 ? -45.632 10.602 80.423 1.00 88.00 186 ALA A CA 1
ATOM 1445 C C . ALA A 1 186 ? -46.227 11.977 80.768 1.00 88.00 186 ALA A C 1
ATOM 1447 O O . ALA A 1 186 ? -46.596 12.226 81.913 1.00 88.00 186 ALA A O 1
ATOM 1448 N N . SER A 1 187 ? -46.398 12.857 79.776 1.00 86.94 187 SER A N 1
ATOM 1449 C CA . SER A 1 187 ? -47.043 14.158 79.973 1.00 86.94 187 SER A CA 1
ATOM 1450 C C . SER A 1 187 ? -48.510 14.014 80.390 1.00 86.94 187 SER A C 1
ATOM 1452 O O . SER A 1 187 ? -48.941 14.711 81.305 1.00 86.94 187 SER A O 1
ATOM 1454 N N . ARG A 1 188 ? -49.265 13.078 79.793 1.00 85.06 188 ARG A N 1
ATOM 1455 C CA . ARG A 1 188 ? -50.646 12.778 80.216 1.00 85.06 188 ARG A CA 1
ATOM 1456 C C . ARG A 1 188 ? -50.710 12.264 81.653 1.00 85.06 188 ARG A C 1
ATOM 1458 O O . ARG A 1 188 ? -51.560 12.725 82.407 1.00 85.06 188 ARG A O 1
ATOM 1465 N N . GLN A 1 189 ? -49.816 11.347 82.027 1.00 83.88 189 GLN A N 1
ATOM 1466 C CA . GLN A 1 189 ? -49.724 10.833 83.398 1.00 83.88 189 GLN A CA 1
ATOM 1467 C C . GLN A 1 189 ? -49.401 11.955 84.385 1.00 83.88 189 GLN A C 1
ATOM 1469 O O . GLN A 1 189 ? -50.108 12.111 85.372 1.00 83.88 189 GLN A O 1
ATOM 1474 N N . PHE A 1 190 ? -48.423 12.807 84.071 1.00 81.56 190 PHE A N 1
ATOM 1475 C CA . PHE A 1 190 ? -48.075 13.954 84.906 1.00 81.56 190 PHE A CA 1
ATOM 1476 C C . PHE A 1 190 ? -49.240 14.942 85.061 1.00 81.56 190 PHE A C 1
ATOM 1478 O O . PHE A 1 190 ? -49.497 15.408 86.168 1.00 81.56 190 PHE A O 1
ATOM 1485 N N . THR A 1 191 ? -49.974 15.268 83.992 1.00 80.94 191 THR A N 1
ATOM 1486 C CA . THR A 1 191 ? -51.168 16.126 84.092 1.00 80.94 191 THR A CA 1
ATOM 1487 C C . THR A 1 191 ? -52.251 15.479 84.949 1.00 80.94 191 THR A C 1
ATOM 1489 O O . THR A 1 191 ? -52.853 16.162 85.771 1.00 80.94 191 THR A O 1
ATOM 1492 N N . GLN A 1 192 ? -52.483 14.174 84.798 1.00 77.25 192 GLN A N 1
ATOM 1493 C CA . GLN A 1 192 ? -53.466 13.448 85.598 1.00 77.25 192 GLN A CA 1
ATOM 1494 C C . GLN A 1 192 ? -53.068 13.405 87.080 1.00 77.25 192 GLN A C 1
ATOM 1496 O O . GLN A 1 192 ? -53.892 13.705 87.937 1.00 77.25 192 GLN A O 1
ATOM 1501 N N . GLU A 1 193 ? -51.804 13.112 87.386 1.00 74.81 193 GLU A N 1
ATOM 1502 C CA . GLU A 1 193 ? -51.270 13.126 88.749 1.00 74.81 193 GLU A CA 1
ATOM 1503 C C . GLU A 1 193 ? -51.341 14.526 89.372 1.00 74.81 193 GLU A C 1
ATOM 1505 O O . GLU A 1 193 ? -51.810 14.666 90.500 1.00 74.81 193 GLU A O 1
ATOM 1510 N N . ASN A 1 194 ? -50.959 15.582 88.644 1.00 74.06 194 ASN A N 1
ATOM 1511 C CA . ASN A 1 194 ? -51.086 16.952 89.149 1.00 74.06 194 ASN A CA 1
ATOM 1512 C C . ASN A 1 194 ? -52.544 17.360 89.354 1.00 74.06 194 ASN A C 1
ATOM 1514 O O . ASN A 1 194 ? -52.831 17.931 90.397 1.00 74.06 194 ASN A O 1
ATOM 1518 N N . HIS A 1 195 ? -53.460 17.008 88.448 1.00 76.94 195 HIS A N 1
ATOM 1519 C CA . HIS A 1 195 ? -54.893 17.255 88.633 1.00 76.94 195 HIS A CA 1
ATOM 1520 C C . HIS A 1 195 ? -55.415 16.548 89.889 1.00 76.94 195 HIS A C 1
ATOM 1522 O O . HIS A 1 195 ? -56.065 17.173 90.716 1.00 76.94 195 HIS A O 1
ATOM 1528 N N . THR A 1 196 ? -55.071 15.272 90.103 1.00 75.19 196 THR A N 1
ATOM 1529 C CA . THR A 1 196 ? -55.471 14.567 91.336 1.00 75.19 196 THR A CA 1
ATOM 1530 C C . THR A 1 196 ? -54.866 15.186 92.595 1.00 75.19 196 THR A C 1
ATOM 1532 O O . THR A 1 196 ? -55.470 15.131 93.664 1.00 75.19 196 THR A O 1
ATOM 1535 N N . ARG A 1 197 ? -53.676 15.788 92.487 1.00 74.94 197 ARG A N 1
ATOM 1536 C CA . ARG A 1 197 ? -52.995 16.455 93.598 1.00 74.94 197 ARG A CA 1
ATOM 1537 C C . ARG A 1 197 ? -53.602 17.828 93.892 1.00 74.94 197 ARG A C 1
ATOM 1539 O O . ARG A 1 197 ? -53.758 18.161 95.059 1.00 74.94 197 ARG A O 1
ATOM 1546 N N . GLU A 1 198 ? -53.965 18.594 92.867 1.00 74.62 198 GLU A N 1
ATOM 1547 C CA . GLU A 1 198 ? -54.707 19.855 92.994 1.00 74.62 198 GLU A CA 1
ATOM 1548 C C . GLU A 1 198 ? -56.116 19.621 93.554 1.00 74.62 198 GLU A C 1
ATOM 1550 O O . GLU A 1 198 ? -56.497 20.306 94.500 1.00 74.62 198 GLU A O 1
ATOM 1555 N N . ASP A 1 199 ? -56.837 18.600 93.077 1.00 73.31 199 ASP A N 1
ATOM 1556 C CA . ASP A 1 199 ? -58.141 18.199 93.626 1.00 73.31 199 ASP A CA 1
ATOM 1557 C C . ASP A 1 199 ? -58.033 17.802 95.105 1.00 73.31 199 ASP A C 1
ATOM 1559 O O . ASP A 1 199 ? -58.877 18.170 95.919 1.00 73.31 199 ASP A O 1
ATOM 1563 N N . ALA A 1 200 ? -56.985 17.059 95.480 1.00 74.88 200 ALA A N 1
ATOM 1564 C CA . ALA A 1 200 ? -56.752 16.676 96.870 1.00 74.88 200 ALA A CA 1
ATOM 1565 C C . ALA A 1 200 ? -56.478 17.894 97.767 1.00 74.88 200 ALA A C 1
ATOM 1567 O O . ALA A 1 200 ? -56.981 17.941 98.887 1.00 74.88 200 ALA A O 1
ATOM 1568 N N . ILE A 1 201 ? -55.725 18.884 97.275 1.00 77.94 201 ILE A N 1
ATOM 1569 C CA . ILE A 1 201 ? -55.466 20.139 97.994 1.00 77.94 201 ILE A CA 1
ATOM 1570 C C . ILE A 1 201 ? -56.755 20.967 98.118 1.00 77.94 201 ILE A C 1
ATOM 1572 O O . ILE A 1 201 ? -57.049 21.452 99.206 1.00 77.94 201 ILE A O 1
ATOM 1576 N N . GLN A 1 202 ? -57.565 21.073 97.057 1.00 77.69 202 GLN A N 1
ATOM 1577 C CA . GLN A 1 202 ? -58.868 21.749 97.117 1.00 77.69 202 GLN A CA 1
ATOM 1578 C C . GLN A 1 202 ? -59.832 21.072 98.095 1.00 77.69 202 GLN A C 1
ATOM 1580 O O . GLN A 1 202 ? -60.485 21.755 98.880 1.00 77.69 202 GLN A O 1
ATOM 1585 N N . MET A 1 203 ? -59.911 19.738 98.096 1.00 70.50 203 MET A N 1
ATOM 1586 C CA . MET A 1 203 ? -60.747 19.006 99.053 1.00 70.50 203 MET A CA 1
ATOM 1587 C C . MET A 1 203 ? -60.291 19.215 100.503 1.00 70.50 203 MET A C 1
ATOM 1589 O O . MET A 1 203 ? -61.135 19.314 101.395 1.00 70.50 203 MET A O 1
ATOM 1593 N N . ASP A 1 204 ? -58.981 19.298 100.749 1.00 74.00 204 ASP A N 1
ATOM 1594 C CA . ASP A 1 204 ? -58.427 19.568 102.080 1.00 74.00 204 ASP A CA 1
ATOM 1595 C C . ASP A 1 204 ? -58.707 21.018 102.525 1.00 74.00 204 ASP A C 1
ATOM 1597 O O . ASP A 1 204 ? -59.128 21.253 103.660 1.00 74.00 204 ASP A O 1
ATOM 1601 N N . GLU A 1 205 ? -58.606 21.995 101.616 1.00 74.25 205 GLU A N 1
ATOM 1602 C CA . GLU A 1 205 ? -59.025 23.383 101.864 1.00 74.25 205 GLU A CA 1
ATOM 1603 C C . GLU A 1 205 ? -60.535 23.500 102.142 1.00 74.25 205 GLU A C 1
ATOM 1605 O O . GLU A 1 205 ? -60.942 24.212 103.066 1.00 74.25 205 GLU A O 1
ATOM 1610 N N . GLU A 1 206 ? -61.388 22.778 101.408 1.00 70.56 206 GLU A N 1
ATOM 1611 C CA . GLU A 1 206 ? -62.833 22.734 101.667 1.00 70.56 206 GLU A CA 1
ATOM 1612 C C . GLU A 1 206 ? -63.168 22.080 103.018 1.00 70.56 206 GLU A C 1
ATOM 1614 O O . GLU A 1 206 ? -64.045 22.565 103.740 1.00 70.56 206 GLU A O 1
ATOM 1619 N N . MET A 1 207 ? -62.471 21.003 103.391 1.00 64.38 207 MET A N 1
ATOM 1620 C CA . MET A 1 207 ? -62.620 20.333 104.690 1.00 64.38 207 MET A CA 1
ATOM 1621 C C . MET A 1 207 ? -62.172 21.226 105.851 1.00 64.38 207 MET A C 1
ATOM 1623 O O . MET A 1 207 ? -62.864 21.312 106.871 1.00 64.38 207 MET A O 1
ATOM 1627 N N . ASN A 1 208 ? -61.054 21.934 105.689 1.00 65.50 208 ASN A N 1
ATOM 1628 C CA . ASN A 1 208 ? -60.554 22.877 106.682 1.00 65.50 208 ASN A CA 1
ATOM 1629 C C . ASN A 1 208 ? -61.509 24.074 106.849 1.00 65.50 208 ASN A C 1
ATOM 1631 O O . ASN A 1 208 ? -61.832 24.458 107.972 1.00 65.50 208 ASN A O 1
ATOM 1635 N N . ASN A 1 209 ? -62.069 24.594 105.751 1.00 63.44 209 ASN A N 1
ATOM 1636 C CA . ASN A 1 209 ? -63.067 25.669 105.790 1.00 63.44 209 ASN A CA 1
ATOM 1637 C C . ASN A 1 209 ? -64.418 25.232 106.393 1.00 63.44 209 ASN A C 1
ATOM 1639 O O . ASN A 1 209 ? -65.110 26.052 106.993 1.00 63.44 209 ASN A O 1
ATOM 1643 N N . ARG A 1 210 ? -64.799 23.949 106.290 1.00 57.91 210 ARG A N 1
ATOM 1644 C CA . ARG A 1 210 ? -66.002 23.397 106.952 1.00 57.91 210 ARG A CA 1
ATOM 1645 C C . ARG A 1 210 ? -65.817 23.104 108.441 1.00 57.91 210 ARG A C 1
ATOM 1647 O O . ARG A 1 210 ? -66.811 22.996 109.149 1.00 57.91 210 ARG A O 1
ATOM 1654 N N . SER A 1 211 ? -64.579 22.987 108.912 1.00 55.38 211 SER A N 1
ATOM 1655 C CA . SER A 1 211 ? -64.254 22.687 110.315 1.00 55.38 211 SER A CA 1
ATOM 1656 C C . SER A 1 211 ? -64.102 23.947 111.189 1.00 55.38 211 SER A C 1
ATOM 1658 O O . SER A 1 211 ? -63.810 23.835 112.378 1.00 55.38 211 SER A O 1
ATOM 1660 N N . GLY A 1 212 ? -64.280 25.140 110.605 1.00 52.47 212 GLY A N 1
ATOM 1661 C CA . GLY A 1 212 ? -64.130 26.449 111.257 1.00 52.47 212 GLY A CA 1
ATOM 1662 C C . GLY A 1 212 ? -65.430 27.226 111.529 1.00 52.47 212 GLY A C 1
ATOM 1663 O O . GLY A 1 212 ? -65.353 28.423 111.803 1.00 52.47 212 GLY A O 1
ATOM 1664 N N . LEU A 1 213 ? -66.600 26.582 111.449 1.00 42.28 213 LEU A N 1
ATOM 1665 C CA . LEU A 1 213 ? -67.926 27.125 111.801 1.00 42.28 213 LEU A CA 1
ATOM 1666 C C . LEU A 1 213 ? -68.578 26.253 112.879 1.00 42.28 213 LEU A C 1
ATOM 1668 O O . LEU A 1 213 ? -69.248 26.835 113.760 1.00 42.28 213 LEU A O 1
#

Secondary structure (DSSP, 8-state):
------------PPP--HHHHHHHHHHHHHHHHHHHHS-HHHHHHH-HHHHHH-HHHHHHHHHHHHHHHHHHHHHHHHHHHHHTTHHHHHHHHHHHHHHHHHHHHHH-TT-PPPPPTTTS-HHHHHHHHHHHHHHHHHHHHHHHHHHHHHHHHHHHHHHHHHHHHHHHHHHHHHHHHHHHHHHHHHHHHHHHHHHHHHHHHHHHHHHHHHTT-

Sequence (213 aa):
MPPNNHPNQPSTTPPLGPRASRLHQVFEQALARTLKANSYSNFASCFPTPARHVPASLENVWRQLNAKLEESAKAEFEEIVEEREAVEHLNELDRLVSEARERKEASGDSGKQGEAPHTLGADELYKAHLTPYLKEVQSTLDNKLEATHAQNAELAKTVQAQRLEIEKLLSHLESVVSDVEGAASASRQFTQENHTREDAIQMDEEMNNRSG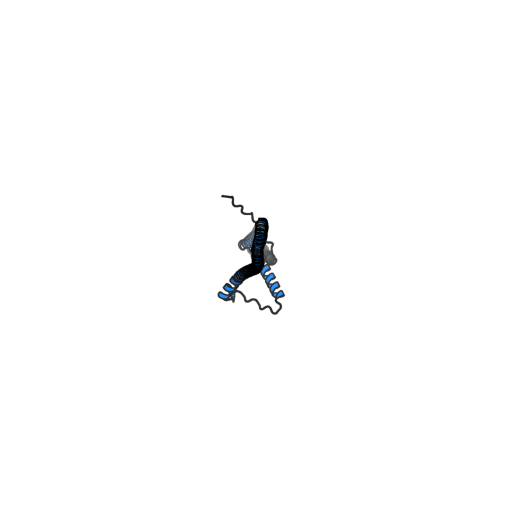L

Radius of gyration: 53.55 Å; Cα contacts (8 Å, |Δi|>4): 40; chains: 1; bounding box: 100×54×164 Å

Organism: NCBI:txid911720

Foldseek 3Di:
DDDDDDPDDPPPLPPFDPVNVVVVVVLVVVLVVVLVVLDLVVQCVVVVPCCVPPVPVSVVVSVVVSVVSSVVSVVVVVVVCVVVVVRVVVVVVVVVVVVVVVVDVVCDPPDDDPDDPVVDDPVRVVCVVCVVVVVVVVVVVVVVVVVVVVVVVVVVVVVVVVVVVVVVVVVVVVVVVVVVVVVVVVVVVVVVVVVVVVVVVVVVVVVVVVVPD

Mean predicted aligned error: 14.44 Å

InterPro domains:
  IPR007128 Nuclear MIS12/MIND complex subunit PMF1/Nnf1 [PF03980] (57-163)
  IPR007128 Nuclear MIS12/MIND complex subunit PMF1/Nnf1 [PTHR15459] (15-196)